Protein AF-A0A3P8UEP3-F1 (afdb_monomer)

Structure (mmCIF, N/CA/C/O backbone):
data_AF-A0A3P8UEP3-F1
#
_entry.id   AF-A0A3P8UEP3-F1
#
loop_
_atom_site.group_PDB
_atom_site.id
_atom_site.type_symbol
_atom_site.label_atom_id
_atom_site.label_alt_id
_atom_site.label_comp_id
_atom_site.label_asym_id
_atom_site.label_entity_id
_atom_site.label_seq_id
_atom_site.pdbx_PDB_ins_code
_atom_site.Cartn_x
_atom_site.Cartn_y
_atom_site.Cartn_z
_atom_site.occupancy
_atom_site.B_iso_or_equiv
_atom_site.auth_seq_id
_atom_site.auth_comp_id
_atom_site.auth_asym_id
_atom_site.auth_atom_id
_atom_site.pdbx_PDB_model_num
ATOM 1 N N . ILE A 1 1 ? 4.142 10.960 4.073 1.00 90.56 1 ILE A N 1
ATOM 2 C CA . ILE A 1 1 ? 3.705 9.698 4.714 1.00 90.56 1 ILE A CA 1
ATOM 3 C C . ILE A 1 1 ? 3.726 9.824 6.234 1.00 90.56 1 ILE A C 1
ATOM 5 O O . ILE A 1 1 ? 2.702 9.532 6.825 1.00 90.56 1 ILE A O 1
ATOM 9 N N . THR A 1 2 ? 4.789 10.397 6.818 1.00 94.31 2 THR A N 1
ATOM 10 C CA . THR A 1 2 ? 4.941 10.755 8.244 1.00 94.31 2 THR A CA 1
ATOM 11 C C . THR A 1 2 ? 3.655 11.212 8.924 1.00 94.31 2 THR A C 1
ATOM 13 O O . THR A 1 2 ? 3.145 10.499 9.771 1.00 94.31 2 THR A O 1
ATOM 16 N N . GLN A 1 3 ? 3.056 12.325 8.483 1.00 96.31 3 GLN A N 1
ATOM 17 C CA . GLN A 1 3 ? 1.831 12.840 9.104 1.00 96.31 3 GLN A CA 1
ATOM 18 C C . GLN A 1 3 ? 0.692 11.807 9.155 1.00 96.31 3 GLN A C 1
ATOM 20 O O . GLN A 1 3 ? 0.006 11.713 10.163 1.00 96.31 3 GLN A O 1
ATOM 25 N N . ALA A 1 4 ? 0.498 11.014 8.095 1.00 97.50 4 ALA A N 1
ATOM 26 C CA . ALA A 1 4 ? -0.570 10.016 8.074 1.00 97.50 4 ALA A CA 1
ATOM 27 C C . ALA A 1 4 ? -0.286 8.843 9.018 1.00 97.50 4 ALA A C 1
ATOM 29 O O . ALA A 1 4 ? -1.217 8.322 9.616 1.00 97.50 4 ALA A O 1
ATOM 30 N N . VAL A 1 5 ? 0.983 8.460 9.184 1.00 98.19 5 VAL A N 1
ATOM 31 C CA . VAL A 1 5 ? 1.384 7.473 10.195 1.00 98.19 5 VAL A CA 1
ATOM 32 C C . VAL A 1 5 ? 1.122 8.012 11.598 1.00 98.19 5 VAL A C 1
ATOM 34 O O . VAL A 1 5 ? 0.473 7.341 12.394 1.00 98.19 5 VAL A O 1
ATOM 37 N N . THR A 1 6 ? 1.547 9.245 11.877 1.00 97.75 6 THR A N 1
ATOM 38 C CA . THR A 1 6 ? 1.339 9.882 13.181 1.00 97.75 6 THR A CA 1
ATOM 39 C C . THR A 1 6 ? -0.147 10.016 13.518 1.00 97.75 6 THR A C 1
ATOM 41 O O . THR A 1 6 ? -0.534 9.740 14.649 1.00 97.75 6 THR A O 1
ATOM 44 N N . GLU A 1 7 ? -0.987 10.410 12.553 1.00 98.00 7 GLU A N 1
ATOM 45 C CA . GLU A 1 7 ? -2.448 10.485 12.716 1.00 98.00 7 GLU A CA 1
ATOM 46 C C . GLU A 1 7 ? -3.055 9.108 13.021 1.00 98.00 7 GLU A C 1
ATOM 48 O O . GLU A 1 7 ? -3.869 8.994 13.933 1.00 98.00 7 GLU A O 1
ATOM 53 N N . LEU A 1 8 ? -2.616 8.059 12.321 1.00 97.44 8 LEU A N 1
ATOM 54 C CA . LEU A 1 8 ? -3.110 6.692 12.498 1.00 97.44 8 LEU A CA 1
ATOM 55 C C . LEU A 1 8 ? -2.703 6.090 13.850 1.00 97.44 8 LEU A C 1
ATOM 57 O O . LEU A 1 8 ? -3.530 5.530 14.565 1.00 97.44 8 LEU A O 1
ATOM 61 N N . ALA A 1 9 ? -1.439 6.262 14.239 1.00 98.00 9 ALA A N 1
ATOM 62 C CA . ALA A 1 9 ? -0.944 5.824 15.540 1.00 98.00 9 ALA A CA 1
ATOM 63 C C . ALA A 1 9 ? -1.586 6.618 16.688 1.00 98.00 9 ALA A C 1
ATOM 65 O O . ALA A 1 9 ? -1.832 6.076 17.764 1.00 98.00 9 ALA A O 1
ATOM 66 N N . LYS A 1 10 ? -1.877 7.907 16.470 1.00 98.12 10 LYS A N 1
ATOM 67 C CA . LYS A 1 10 ? -2.612 8.737 17.428 1.00 98.12 10 LYS A CA 1
ATOM 68 C C . LYS A 1 10 ? -4.049 8.243 17.608 1.00 98.12 10 LYS A C 1
ATOM 70 O O . LYS A 1 10 ? -4.457 8.080 18.750 1.00 98.12 10 LYS A O 1
ATOM 75 N N . GLU A 1 11 ? -4.769 7.966 16.523 1.00 97.94 11 GLU A N 1
ATOM 76 C CA . GLU A 1 11 ? -6.136 7.425 16.570 1.00 97.94 11 GLU A CA 1
ATOM 77 C C . GLU A 1 11 ? -6.203 6.132 17.389 1.00 97.94 11 GLU A C 1
ATOM 79 O O . GLU A 1 11 ? -7.044 6.014 18.278 1.00 97.94 11 GLU A O 1
ATOM 84 N N . TYR A 1 12 ? -5.267 5.206 17.167 1.00 98.19 12 TYR A N 1
ATOM 85 C CA . TYR A 1 12 ? -5.182 3.970 17.947 1.00 98.19 12 TYR A CA 1
ATOM 86 C C . TYR A 1 12 ? -4.961 4.238 19.444 1.00 98.19 12 TYR A C 1
ATOM 88 O O . TYR A 1 12 ? -5.663 3.686 20.286 1.00 98.19 12 TYR A O 1
ATOM 96 N N . ARG A 1 13 ? -4.032 5.138 19.797 1.00 97.94 13 ARG A N 1
ATOM 97 C CA . ARG A 1 13 ? -3.770 5.494 21.204 1.00 97.94 13 ARG A CA 1
ATOM 98 C C . ARG A 1 13 ? -4.953 6.176 21.891 1.00 97.94 13 ARG A C 1
ATOM 100 O O . ARG A 1 13 ? -5.128 5.997 23.090 1.00 97.94 13 ARG A O 1
ATOM 107 N N . GLU A 1 14 ? -5.709 6.997 21.167 1.00 97.62 14 GLU A N 1
ATOM 108 C CA . GLU A 1 14 ? -6.850 7.738 21.719 1.00 97.62 14 GLU A CA 1
ATOM 109 C C . GLU A 1 14 ? -8.096 6.864 21.873 1.00 97.62 14 GLU A C 1
ATOM 111 O O . GLU A 1 14 ? -8.854 7.049 22.824 1.00 97.62 14 GLU A O 1
ATOM 116 N N . THR A 1 15 ? -8.310 5.921 20.954 1.00 96.75 15 THR A N 1
ATOM 117 C CA . THR A 1 15 ? -9.477 5.027 20.975 1.00 96.75 15 THR A CA 1
ATOM 118 C C . THR A 1 15 ? -9.251 3.782 21.826 1.00 96.75 15 THR A C 1
ATOM 120 O O . THR A 1 15 ? -10.190 3.312 22.458 1.00 96.75 15 THR A O 1
ATOM 123 N N . GLY A 1 16 ? -8.021 3.257 21.863 1.00 96.50 16 GLY A N 1
ATOM 124 C CA . GLY A 1 16 ? -7.698 1.976 22.494 1.00 96.50 16 GLY A CA 1
ATOM 125 C C . GLY A 1 16 ? -8.221 0.754 21.730 1.00 96.50 16 GLY A C 1
ATOM 126 O O . GLY A 1 16 ? -8.080 -0.362 22.221 1.00 96.50 16 GLY A O 1
ATOM 127 N N . GLU A 1 17 ? -8.799 0.956 20.545 1.00 96.19 17 GLU A N 1
ATOM 128 C CA . GLU A 1 17 ? -9.426 -0.077 19.719 1.00 96.19 17 GLU A CA 1
ATOM 129 C C . GLU A 1 17 ? -8.632 -0.278 18.419 1.00 96.19 17 GLU A C 1
ATOM 131 O O . GLU A 1 17 ? -8.060 0.687 17.901 1.00 96.19 17 GLU A O 1
ATOM 136 N N . PRO A 1 18 ? -8.594 -1.497 17.846 1.00 98.00 18 PRO A N 1
ATOM 137 C CA . PRO A 1 18 ? -7.957 -1.734 16.555 1.00 98.00 18 PRO A CA 1
ATOM 138 C C . PRO A 1 18 ? -8.499 -0.818 15.451 1.00 98.00 18 PRO A C 1
ATOM 140 O O . PRO A 1 18 ? -9.699 -0.573 15.342 1.00 98.00 18 PRO A O 1
ATOM 143 N N . ILE A 1 19 ? -7.610 -0.353 14.575 1.00 98.06 19 ILE A N 1
ATOM 144 C CA . ILE A 1 19 ? -7.978 0.461 13.416 1.00 98.06 19 ILE A CA 1
ATOM 145 C C . ILE A 1 19 ? -8.756 -0.393 12.408 1.00 98.06 19 ILE A C 1
ATOM 147 O O . ILE A 1 19 ? -8.252 -1.418 11.940 1.00 98.06 19 ILE A O 1
ATOM 151 N N . THR A 1 20 ? -9.943 0.068 12.014 1.00 95.81 20 THR A N 1
ATOM 152 C CA . THR A 1 20 ? -10.829 -0.623 11.065 1.00 95.81 20 THR A CA 1
ATOM 153 C C . THR A 1 20 ? -10.893 0.070 9.698 1.00 95.81 20 THR A C 1
ATOM 155 O O . THR A 1 20 ? -10.337 1.153 9.492 1.00 95.81 20 THR A O 1
ATOM 158 N N . ASP A 1 21 ? -11.603 -0.544 8.744 1.00 94.06 21 ASP A N 1
ATOM 159 C CA . ASP A 1 21 ? -11.835 0.005 7.394 1.00 94.06 21 ASP A CA 1
ATOM 160 C C . ASP A 1 21 ? -12.599 1.343 7.372 1.00 94.06 21 ASP A C 1
ATOM 162 O O . ASP A 1 21 ? -12.585 2.046 6.358 1.00 94.06 21 ASP A O 1
ATOM 166 N N . ASP A 1 22 ? -13.220 1.722 8.489 1.00 90.38 22 ASP A N 1
ATOM 167 C CA . ASP A 1 22 ? -13.967 2.971 8.628 1.00 90.38 22 ASP A CA 1
ATOM 168 C C . ASP A 1 22 ? -13.059 4.167 8.973 1.00 90.38 22 ASP A C 1
ATOM 170 O O . ASP A 1 22 ? -13.477 5.327 8.885 1.00 90.38 22 ASP A O 1
ATOM 174 N N . SER A 1 23 ? -11.789 3.912 9.312 1.00 95.19 23 SER A N 1
ATOM 175 C CA . SER A 1 23 ? -10.824 4.953 9.659 1.00 95.19 23 SER A CA 1
ATOM 176 C C . SER A 1 23 ? -10.453 5.819 8.452 1.00 95.19 23 SER A C 1
ATOM 178 O O . SER A 1 23 ? -9.830 5.391 7.472 1.00 95.19 23 SER A O 1
ATOM 180 N N . THR A 1 24 ? -10.754 7.115 8.555 1.00 94.62 24 THR A N 1
ATOM 181 C CA . THR A 1 24 ? -10.325 8.092 7.545 1.00 94.62 24 THR A CA 1
ATOM 182 C C . THR A 1 24 ? -8.805 8.261 7.510 1.00 94.62 24 THR A C 1
ATOM 184 O O . THR A 1 24 ? -8.254 8.571 6.449 1.00 94.62 24 THR A O 1
ATOM 187 N N . ASN A 1 25 ? -8.108 8.037 8.629 1.00 96.75 25 ASN A N 1
ATOM 188 C CA . ASN A 1 25 ? -6.650 8.113 8.673 1.00 96.75 25 ASN A CA 1
ATOM 189 C C . ASN A 1 25 ? -6.015 6.888 8.016 1.00 96.75 25 ASN A C 1
ATOM 191 O O . ASN A 1 25 ? -5.046 7.061 7.273 1.00 96.75 25 ASN A O 1
ATOM 195 N N . LEU A 1 26 ? -6.604 5.693 8.169 1.00 97.56 26 LEU A N 1
ATOM 196 C CA . LEU A 1 26 ? -6.195 4.512 7.404 1.00 97.56 26 LEU A CA 1
ATOM 197 C C . LEU A 1 26 ? -6.330 4.781 5.904 1.00 97.56 26 LEU A C 1
ATOM 199 O O . LEU A 1 26 ? -5.376 4.592 5.152 1.00 97.56 26 LEU A O 1
ATOM 203 N N . HIS A 1 27 ? -7.474 5.313 5.475 1.00 95.62 27 HIS A N 1
ATOM 204 C CA . HIS A 1 27 ? -7.707 5.667 4.077 1.00 95.62 27 HIS A CA 1
ATOM 205 C C . HIS A 1 27 ? -6.663 6.672 3.547 1.00 95.62 27 HIS A C 1
ATOM 207 O O . HIS A 1 27 ? -6.045 6.440 2.504 1.00 95.62 27 HIS A O 1
ATOM 213 N N . LYS A 1 28 ? -6.382 7.760 4.282 1.00 96.25 28 LYS A N 1
ATOM 214 C CA . LYS A 1 28 ? -5.321 8.725 3.920 1.00 96.25 28 LYS A CA 1
ATOM 215 C C . LYS A 1 28 ? -3.943 8.066 3.839 1.00 96.25 28 LYS A C 1
ATOM 217 O O . LYS A 1 28 ? -3.169 8.382 2.930 1.00 96.25 28 LYS A O 1
ATOM 222 N N . PHE A 1 29 ? -3.614 7.199 4.796 1.00 98.44 29 PHE A N 1
ATOM 223 C CA . PHE A 1 29 ? -2.353 6.466 4.831 1.00 98.44 29 PHE A CA 1
ATOM 224 C C . PHE A 1 29 ? -2.202 5.580 3.591 1.00 98.44 29 PHE A C 1
ATOM 226 O O . PHE A 1 29 ? -1.195 5.695 2.888 1.00 98.44 29 PHE A O 1
ATOM 233 N N . SER A 1 30 ? -3.222 4.780 3.272 1.00 98.31 30 SER A N 1
ATOM 234 C CA . SER A 1 30 ? -3.231 3.863 2.130 1.00 98.31 30 SER A CA 1
ATOM 235 C C . SER A 1 30 ? -2.953 4.577 0.807 1.00 98.31 30 SER A C 1
ATOM 237 O O . SER A 1 30 ? -2.052 4.169 0.074 1.00 98.31 30 SER A O 1
ATOM 239 N N . TYR A 1 31 ? -3.632 5.697 0.531 1.00 97.62 31 TYR A N 1
ATOM 240 C CA . TYR A 1 31 ? -3.379 6.483 -0.686 1.00 97.62 31 TYR A CA 1
ATOM 241 C C . TYR A 1 31 ? -1.991 7.126 -0.708 1.00 97.62 31 TYR A C 1
ATOM 243 O O . TYR A 1 31 ? -1.346 7.157 -1.755 1.00 97.62 31 TYR A O 1
ATOM 251 N N . LYS A 1 32 ? -1.501 7.649 0.424 1.00 98.25 32 LYS A N 1
ATOM 252 C CA . LYS A 1 32 ? -0.157 8.251 0.477 1.00 98.25 32 LYS A CA 1
ATOM 253 C C . LYS A 1 32 ? 0.941 7.208 0.274 1.00 98.25 32 LYS A C 1
ATOM 255 O O . LYS A 1 32 ? 1.949 7.530 -0.351 1.00 98.25 32 LYS A O 1
ATOM 260 N N . LEU A 1 33 ? 0.770 5.996 0.799 1.00 98.69 33 LEU A N 1
ATOM 261 C CA . LEU A 1 33 ? 1.718 4.906 0.588 1.00 98.69 33 LEU A CA 1
ATOM 262 C C . LEU A 1 33 ? 1.671 4.402 -0.858 1.00 98.69 33 LEU A C 1
ATOM 264 O O . LEU A 1 33 ? 2.724 4.269 -1.473 1.00 98.69 33 LEU A O 1
ATOM 268 N N . GLU A 1 34 ? 0.477 4.194 -1.418 1.00 98.75 34 GLU A N 1
ATOM 269 C CA . GLU A 1 34 ? 0.293 3.834 -2.832 1.00 98.75 34 GLU A CA 1
ATOM 270 C C . GLU A 1 34 ? 0.940 4.863 -3.764 1.00 98.75 34 GLU A C 1
ATOM 272 O O . GLU A 1 34 ? 1.717 4.493 -4.642 1.00 98.75 34 GLU A O 1
ATOM 277 N N . TYR A 1 35 ? 0.719 6.157 -3.513 1.00 98.25 35 TYR A N 1
ATOM 278 C CA . TYR A 1 35 ? 1.366 7.229 -4.267 1.00 98.25 35 TYR A CA 1
ATOM 279 C C . TYR A 1 35 ? 2.895 7.118 -4.227 1.00 98.25 35 TYR A C 1
ATOM 281 O O . TYR A 1 35 ? 3.544 7.230 -5.262 1.00 98.25 35 TYR A O 1
ATOM 289 N N . LEU A 1 36 ? 3.487 6.870 -3.053 1.00 98.12 36 LEU A N 1
ATOM 290 C CA . LEU A 1 36 ? 4.938 6.691 -2.937 1.00 98.12 36 LEU A CA 1
ATOM 291 C C . LEU A 1 36 ? 5.429 5.446 -3.685 1.00 98.12 36 LEU A C 1
ATOM 293 O O . LEU A 1 36 ? 6.454 5.520 -4.354 1.00 98.12 36 LEU A O 1
ATOM 297 N N . LEU A 1 37 ? 4.690 4.335 -3.602 1.00 98.69 37 LEU A N 1
ATOM 298 C CA . LEU A 1 37 ? 4.967 3.076 -4.308 1.00 98.69 37 LEU A CA 1
ATOM 299 C C . LEU A 1 37 ? 4.874 3.195 -5.833 1.00 98.69 37 LEU A C 1
ATOM 301 O O . LEU A 1 37 ? 5.510 2.423 -6.547 1.00 98.69 37 LEU A O 1
ATOM 305 N N . GLN A 1 38 ? 4.125 4.169 -6.339 1.00 98.62 38 GLN A N 1
ATOM 306 C CA . GLN A 1 38 ? 4.012 4.453 -7.771 1.00 98.62 38 GLN A CA 1
ATOM 307 C C . GLN A 1 38 ? 4.923 5.601 -8.225 1.00 98.62 38 GLN A C 1
ATOM 309 O O . GLN A 1 38 ? 5.203 5.739 -9.418 1.00 98.62 38 GLN A O 1
ATOM 314 N N . PHE A 1 39 ? 5.414 6.425 -7.297 1.00 98.31 39 PHE A N 1
ATOM 315 C CA . PHE A 1 39 ? 6.224 7.590 -7.621 1.00 98.31 39 PHE A CA 1
ATOM 316 C C . PHE A 1 39 ? 7.556 7.185 -8.262 1.00 98.31 39 PHE A C 1
ATOM 318 O O . PHE A 1 39 ? 8.398 6.519 -7.655 1.00 98.31 39 PHE A O 1
ATOM 325 N N . ASP A 1 40 ? 7.754 7.651 -9.497 1.00 98.38 40 ASP A N 1
ATOM 326 C CA . ASP A 1 40 ? 8.937 7.362 -10.313 1.00 98.38 40 ASP A CA 1
ATOM 327 C C . ASP A 1 40 ? 9.153 5.851 -10.549 1.00 98.38 40 ASP A C 1
ATOM 329 O O . ASP A 1 40 ? 10.278 5.399 -10.775 1.00 98.38 40 ASP A O 1
ATOM 333 N N . GLN A 1 41 ? 8.077 5.059 -10.488 1.00 98.62 41 GLN A N 1
ATOM 334 C CA . GLN A 1 41 ? 8.091 3.648 -10.859 1.00 98.62 41 GLN A CA 1
ATOM 335 C C . GLN A 1 41 ? 8.232 3.508 -12.381 1.00 98.62 41 GLN A C 1
ATOM 337 O O . GLN A 1 41 ? 7.626 4.247 -13.158 1.00 98.62 41 GLN A O 1
ATOM 342 N N . LYS A 1 42 ? 9.044 2.547 -12.817 1.00 98.50 42 LYS A N 1
ATOM 343 C CA . LYS A 1 42 ? 9.217 2.207 -14.231 1.00 98.50 42 LYS A CA 1
ATOM 344 C C . LYS A 1 42 ? 7.981 1.477 -14.742 1.00 98.50 42 LYS A C 1
ATOM 346 O O . LYS A 1 42 ? 7.550 0.500 -14.133 1.00 98.50 42 LYS A O 1
ATOM 351 N N . GLU A 1 43 ? 7.469 1.888 -15.897 1.00 97.56 43 GLU A N 1
ATOM 352 C CA . GLU A 1 43 ? 6.384 1.165 -16.558 1.00 97.56 43 GLU A CA 1
ATOM 353 C C . GLU A 1 43 ? 6.842 -0.241 -16.961 1.00 97.56 43 GLU A C 1
ATOM 355 O O . GLU A 1 43 ? 7.887 -0.429 -17.591 1.00 97.56 43 GLU A O 1
ATOM 360 N N . LYS A 1 44 ? 6.063 -1.249 -16.565 1.00 97.94 44 LYS A N 1
ATOM 361 C CA . LYS A 1 44 ? 6.325 -2.658 -16.861 1.00 97.94 44 LYS A CA 1
ATOM 362 C C . LYS A 1 44 ? 5.023 -3.366 -17.207 1.00 97.94 44 LYS A C 1
ATOM 364 O O . LYS A 1 44 ? 3.962 -3.067 -16.659 1.00 97.94 44 LYS A O 1
ATOM 369 N N . SER A 1 45 ? 5.122 -4.362 -18.074 1.00 96.62 45 SER A N 1
ATOM 370 C CA . SER A 1 45 ? 4.015 -5.238 -18.441 1.00 96.62 45 SER A CA 1
ATOM 371 C C . SER A 1 45 ? 4.493 -6.681 -18.592 1.00 96.62 45 SER A C 1
ATOM 373 O O . SER A 1 45 ? 5.688 -6.963 -18.707 1.00 96.62 45 SER A O 1
ATOM 375 N N . THR A 1 46 ? 3.563 -7.629 -18.516 1.00 93.12 46 THR A N 1
ATOM 376 C CA . THR A 1 46 ? 3.815 -9.017 -18.924 1.00 93.12 46 THR A CA 1
ATOM 377 C C . THR A 1 46 ? 3.892 -9.113 -20.450 1.00 93.12 46 THR A C 1
ATOM 379 O O . THR A 1 46 ? 3.484 -8.196 -21.159 1.00 93.12 46 THR A O 1
ATOM 382 N N . PHE A 1 47 ? 4.358 -10.251 -20.977 1.00 90.88 47 PHE A N 1
ATOM 383 C CA . PHE A 1 47 ? 4.366 -10.504 -22.425 1.00 90.88 47 PHE A CA 1
ATOM 384 C C . PHE A 1 47 ? 2.968 -10.380 -23.065 1.00 90.88 47 PHE A C 1
ATOM 386 O O . PHE A 1 47 ? 2.846 -9.944 -24.202 1.00 90.88 47 PHE A O 1
ATOM 393 N N . LEU A 1 48 ? 1.909 -10.695 -22.308 1.00 92.56 48 LEU A N 1
ATOM 394 C CA . LEU A 1 48 ? 0.512 -10.551 -22.736 1.00 92.56 48 LEU A CA 1
ATOM 395 C C . LEU A 1 48 ? -0.051 -9.130 -22.525 1.00 92.56 48 LEU A C 1
ATOM 397 O O . LEU A 1 48 ? -1.255 -8.922 -22.630 1.00 92.56 48 LEU A O 1
ATOM 401 N N . GLY A 1 49 ? 0.794 -8.152 -22.188 1.00 92.12 49 GLY A N 1
ATOM 402 C CA . GLY A 1 49 ? 0.408 -6.745 -22.058 1.00 92.12 49 GLY A CA 1
ATOM 403 C C . GLY A 1 49 ? -0.266 -6.372 -20.736 1.00 92.12 49 GLY A C 1
ATOM 404 O O . GLY A 1 49 ? -0.686 -5.230 -20.570 1.00 92.12 49 GLY A O 1
ATOM 405 N N . THR A 1 50 ? -0.357 -7.281 -19.761 1.00 93.19 50 THR A N 1
ATOM 406 C CA . THR A 1 50 ? -0.921 -6.945 -18.446 1.00 93.19 50 THR A CA 1
ATOM 407 C C . THR A 1 50 ? 0.015 -5.990 -17.715 1.00 93.19 50 THR A C 1
ATOM 409 O O . THR A 1 50 ? 1.178 -6.332 -17.484 1.00 93.19 50 THR A O 1
ATOM 412 N N . LYS A 1 51 ? -0.487 -4.808 -17.338 1.00 95.94 51 LYS A N 1
ATOM 413 C CA . LYS A 1 51 ? 0.276 -3.819 -16.569 1.00 95.94 51 LYS A CA 1
ATOM 414 C C . LYS A 1 51 ? 0.711 -4.413 -15.227 1.00 95.94 51 LYS A C 1
ATOM 416 O O . LYS A 1 51 ? -0.104 -4.979 -14.496 1.00 95.94 51 LYS A O 1
ATOM 421 N N . LYS A 1 52 ? 1.995 -4.256 -14.922 1.00 98.31 52 LYS A N 1
ATOM 422 C CA . LYS A 1 52 ? 2.569 -4.549 -13.613 1.00 98.31 52 LYS A CA 1
ATOM 423 C C . LYS A 1 52 ? 2.601 -3.293 -12.748 1.00 98.31 52 LYS A C 1
ATOM 425 O O . LYS A 1 52 ? 2.632 -2.182 -13.273 1.00 98.31 52 LYS A O 1
ATOM 430 N N . ASP A 1 53 ? 2.598 -3.486 -11.439 1.00 98.56 53 ASP A N 1
ATOM 431 C CA . ASP A 1 53 ? 2.575 -2.410 -10.443 1.00 98.56 53 ASP A CA 1
ATOM 432 C C . ASP A 1 53 ? 3.385 -2.823 -9.198 1.00 98.56 53 ASP A C 1
ATOM 434 O O . ASP A 1 53 ? 4.080 -3.842 -9.205 1.00 98.56 53 ASP A O 1
ATOM 438 N N . TYR A 1 54 ? 3.308 -2.063 -8.106 1.00 98.56 54 TYR A N 1
ATOM 439 C CA . TYR A 1 54 ? 4.120 -2.286 -6.903 1.00 98.56 54 TYR A CA 1
ATOM 440 C C . TYR A 1 54 ? 3.914 -3.660 -6.235 1.00 98.56 54 TYR A C 1
ATOM 442 O O . TYR A 1 54 ? 4.781 -4.120 -5.494 1.00 98.56 54 TYR A O 1
ATOM 450 N N . TRP A 1 55 ? 2.815 -4.364 -6.520 1.00 98.12 55 TRP A N 1
ATOM 451 C CA . TRP A 1 55 ? 2.648 -5.771 -6.139 1.00 98.12 55 TRP A CA 1
ATOM 452 C C . TRP A 1 55 ? 3.701 -6.688 -6.762 1.00 98.12 55 TRP A C 1
ATOM 454 O O . TRP A 1 55 ? 4.228 -7.584 -6.098 1.00 98.12 55 TRP A O 1
ATOM 464 N N . ASP A 1 56 ? 4.001 -6.484 -8.042 1.00 98.06 56 ASP A N 1
ATOM 465 C CA . ASP A 1 56 ? 5.009 -7.264 -8.748 1.00 98.06 56 ASP A CA 1
ATOM 466 C C . ASP A 1 56 ? 6.407 -6.938 -8.205 1.00 98.06 56 ASP A C 1
ATOM 468 O O . ASP A 1 56 ? 7.209 -7.851 -8.037 1.00 98.06 56 ASP A O 1
ATOM 472 N N . TYR A 1 57 ? 6.670 -5.679 -7.830 1.00 97.94 57 TYR A N 1
ATOM 473 C CA . TYR A 1 57 ? 7.888 -5.297 -7.105 1.00 97.94 57 TYR A CA 1
ATOM 474 C C . TYR A 1 57 ? 8.034 -6.073 -5.789 1.00 97.94 57 TYR A C 1
ATOM 476 O O . TYR A 1 57 ? 9.073 -6.697 -5.561 1.00 97.94 57 TYR A O 1
ATOM 484 N N . PHE A 1 58 ? 6.995 -6.092 -4.946 1.00 97.19 58 PHE A N 1
ATOM 485 C CA . PHE A 1 58 ? 7.012 -6.876 -3.707 1.00 97.19 58 PHE A CA 1
ATOM 486 C C . PHE A 1 58 ? 7.205 -8.369 -3.986 1.00 97.19 58 PHE A C 1
ATOM 488 O O . PHE A 1 58 ? 8.026 -9.020 -3.343 1.00 97.19 58 PHE A O 1
ATOM 495 N N . SER A 1 59 ? 6.499 -8.911 -4.979 1.00 94.94 59 SER A N 1
ATOM 496 C CA . SER A 1 59 ? 6.618 -10.319 -5.366 1.00 94.94 59 SER A CA 1
ATOM 497 C C . SER A 1 59 ? 8.037 -10.681 -5.814 1.00 94.94 59 SER A C 1
ATOM 499 O O . SER A 1 59 ? 8.568 -11.695 -5.362 1.00 94.94 59 SER A O 1
ATOM 501 N N . ASP A 1 60 ? 8.664 -9.860 -6.660 1.00 94.19 60 ASP A N 1
ATOM 502 C CA . ASP A 1 60 ? 10.026 -10.071 -7.170 1.00 94.19 60 ASP A CA 1
ATOM 503 C C . ASP A 1 60 ? 11.072 -9.971 -6.051 1.00 94.19 60 ASP A C 1
ATOM 505 O O . ASP A 1 60 ? 12.001 -10.781 -5.978 1.00 94.19 60 ASP A O 1
ATOM 509 N N . C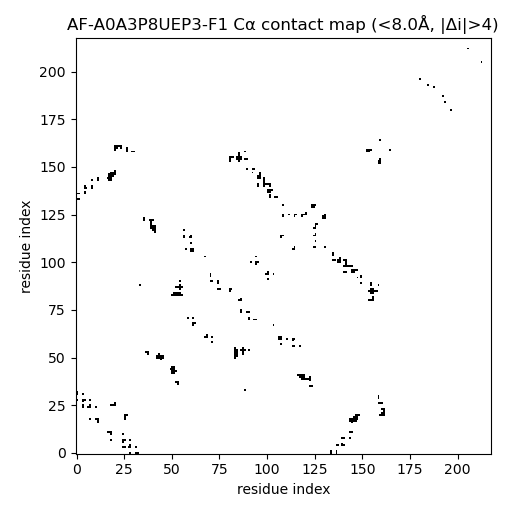YS A 1 61 ? 10.906 -8.993 -5.161 1.00 92.56 61 CYS A N 1
ATOM 510 C CA . CYS A 1 61 ? 11.753 -8.789 -3.992 1.00 92.56 61 CYS A CA 1
ATOM 511 C C . CYS A 1 61 ? 11.721 -9.995 -3.034 1.00 92.56 61 CYS A C 1
ATOM 513 O O . CYS A 1 61 ? 12.773 -10.495 -2.623 1.00 92.56 61 CYS A O 1
ATOM 515 N N . LEU A 1 62 ? 10.520 -10.462 -2.677 1.00 90.81 62 LEU A N 1
ATOM 516 C CA . LEU A 1 62 ? 10.310 -11.425 -1.590 1.00 90.81 62 LEU A CA 1
ATOM 517 C C . LEU A 1 62 ? 10.441 -12.886 -2.047 1.00 90.81 62 LEU A C 1
ATOM 519 O O . LEU A 1 62 ? 10.656 -13.778 -1.221 1.00 90.81 62 LEU A O 1
ATOM 523 N N . ALA A 1 63 ? 10.387 -13.151 -3.359 1.00 81.62 63 ALA A N 1
ATOM 524 C CA . ALA A 1 63 ? 10.398 -14.500 -3.934 1.00 81.62 63 ALA A CA 1
ATOM 525 C C . ALA A 1 63 ? 11.549 -15.398 -3.444 1.00 81.62 63 ALA A C 1
ATOM 527 O O . ALA A 1 63 ? 11.393 -16.617 -3.382 1.00 81.62 63 ALA A O 1
ATOM 528 N N . LYS A 1 64 ? 12.705 -14.820 -3.097 1.00 74.62 64 LYS A N 1
ATOM 529 C CA . LYS A 1 64 ? 13.906 -15.569 -2.681 1.00 74.62 64 LYS A CA 1
ATOM 530 C C . LYS A 1 64 ? 14.099 -15.649 -1.163 1.00 74.62 64 LYS A C 1
ATOM 532 O O . LYS A 1 64 ? 15.040 -16.297 -0.711 1.00 74.62 64 LYS A O 1
ATOM 537 N N . ILE A 1 65 ? 13.223 -15.026 -0.374 1.00 77.06 65 ILE A N 1
ATOM 538 C CA . ILE A 1 65 ? 13.370 -14.932 1.081 1.00 77.06 65 ILE A CA 1
ATOM 539 C C . ILE A 1 65 ? 12.571 -16.055 1.756 1.00 77.06 65 ILE A C 1
ATOM 541 O O . ILE A 1 65 ? 11.337 -16.088 1.730 1.00 77.06 65 ILE A O 1
ATOM 545 N N . LYS A 1 66 ? 13.268 -17.015 2.376 1.00 70.94 66 LYS A N 1
ATOM 546 C CA . LYS A 1 66 ? 12.617 -18.081 3.157 1.00 70.94 66 LYS A CA 1
ATOM 547 C C . LYS A 1 66 ? 11.884 -17.461 4.355 1.00 70.94 66 LYS A C 1
ATOM 549 O O . LYS A 1 66 ? 12.473 -16.688 5.095 1.00 70.94 66 LYS A O 1
ATOM 554 N N . GLY A 1 67 ? 10.608 -17.803 4.542 1.00 68.12 67 GLY A N 1
ATOM 555 C CA . GLY A 1 67 ? 9.801 -17.349 5.686 1.00 68.12 67 GLY A CA 1
ATOM 556 C C . GLY A 1 67 ? 9.136 -15.969 5.551 1.00 68.12 67 GLY A C 1
ATOM 557 O O . GLY A 1 67 ? 8.226 -15.682 6.316 1.00 68.12 67 GLY A O 1
ATOM 558 N N . ALA A 1 68 ? 9.490 -15.145 4.556 1.00 69.06 68 ALA A N 1
ATOM 559 C CA . ALA A 1 68 ? 8.879 -13.819 4.344 1.00 69.06 68 ALA A CA 1
ATOM 560 C C . ALA A 1 68 ? 7.723 -13.816 3.318 1.00 69.06 68 ALA A C 1
ATOM 562 O O . ALA A 1 68 ? 7.278 -12.770 2.857 1.00 69.06 68 ALA A O 1
ATOM 563 N N . ASN A 1 69 ? 7.241 -15.001 2.928 1.00 82.88 69 ASN A N 1
ATOM 564 C CA . ASN A 1 69 ? 6.349 -15.178 1.779 1.00 82.88 69 ASN A CA 1
ATOM 565 C C . ASN A 1 69 ? 4.871 -15.393 2.137 1.00 82.88 69 ASN A C 1
ATOM 567 O O . ASN A 1 69 ? 4.062 -15.605 1.234 1.00 82.88 69 ASN A O 1
ATOM 571 N N . ASP A 1 70 ? 4.487 -15.348 3.413 1.00 91.12 70 ASP A N 1
ATOM 572 C CA . ASP A 1 70 ? 3.110 -15.673 3.813 1.00 91.12 70 ASP A CA 1
ATOM 573 C C . ASP A 1 70 ? 2.097 -14.663 3.270 1.00 91.12 70 ASP A C 1
ATOM 575 O O . ASP A 1 70 ? 1.095 -15.070 2.687 1.00 91.12 70 ASP A O 1
ATOM 579 N N . GLY A 1 71 ? 2.415 -13.365 3.303 1.00 93.19 71 GLY A N 1
ATOM 580 C CA . GLY A 1 71 ? 1.578 -12.346 2.662 1.00 93.19 71 GLY A CA 1
ATOM 581 C C . GLY A 1 71 ? 1.499 -12.510 1.143 1.00 93.19 71 GLY A C 1
ATOM 582 O O . GLY A 1 71 ? 0.438 -12.322 0.550 1.00 93.19 71 GLY A O 1
ATOM 583 N N . VAL A 1 72 ? 2.593 -12.936 0.499 1.00 94.50 72 VAL A N 1
ATOM 584 C CA . VAL A 1 72 ? 2.609 -13.186 -0.951 1.00 94.50 72 VAL A CA 1
ATOM 585 C C . VAL A 1 72 ? 1.708 -14.373 -1.298 1.00 94.50 72 VAL A C 1
ATOM 587 O O . VAL A 1 72 ? 0.938 -14.310 -2.257 1.00 94.50 72 VAL A O 1
ATOM 590 N N . ARG A 1 73 ? 1.783 -15.459 -0.520 1.00 93.44 73 ARG A N 1
ATOM 591 C CA . ARG A 1 73 ? 0.922 -16.641 -0.678 1.00 93.44 73 ARG A CA 1
ATOM 592 C C . ARG A 1 73 ? -0.540 -16.303 -0.421 1.00 93.44 73 ARG A C 1
ATOM 594 O O . ARG A 1 73 ? -1.388 -16.721 -1.202 1.00 93.44 73 ARG A O 1
ATOM 601 N N . PHE A 1 74 ? -0.811 -15.530 0.628 1.00 94.44 74 PHE A N 1
ATOM 602 C CA . PHE A 1 74 ? -2.149 -15.071 0.976 1.00 94.44 74 PHE A CA 1
ATOM 603 C C . PHE A 1 74 ? -2.779 -14.274 -0.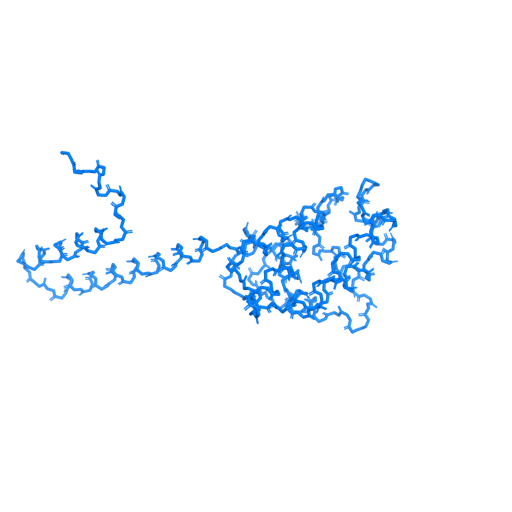168 1.00 94.44 74 PHE A C 1
ATOM 605 O O . PHE A 1 74 ? -3.849 -14.627 -0.640 1.00 94.44 74 PHE A O 1
ATOM 612 N N . VAL A 1 75 ? -2.098 -13.258 -0.701 1.00 95.75 75 VAL A N 1
ATOM 613 C CA . VAL A 1 75 ? -2.659 -12.458 -1.803 1.00 95.75 75 VAL A CA 1
ATOM 614 C C . VAL A 1 75 ? -2.857 -13.295 -3.069 1.00 95.75 75 VAL A C 1
ATOM 616 O O . VAL A 1 75 ? -3.858 -13.134 -3.761 1.00 95.75 75 VAL A O 1
ATOM 619 N N . LYS A 1 76 ? -1.946 -14.233 -3.364 1.00 94.06 76 LYS A N 1
ATOM 620 C CA . LYS A 1 76 ? -2.092 -15.153 -4.506 1.00 94.06 76 LYS A CA 1
ATOM 621 C C . LYS A 1 76 ? -3.275 -16.117 -4.371 1.00 94.06 76 LYS A C 1
ATOM 623 O O . LYS A 1 76 ? -3.724 -16.616 -5.398 1.00 94.06 76 LYS A O 1
ATOM 628 N N . SER A 1 77 ? -3.768 -16.386 -3.160 1.00 94.94 77 SER A N 1
ATOM 629 C CA . SER A 1 77 ? -4.940 -17.245 -2.948 1.00 94.94 77 SER A CA 1
ATOM 630 C C . SER A 1 77 ? -6.278 -16.504 -3.083 1.00 94.94 77 SER A C 1
ATOM 632 O O . SER A 1 77 ? -7.322 -17.152 -3.152 1.00 94.94 77 SER A O 1
ATOM 634 N N . ILE A 1 78 ? -6.270 -15.167 -3.168 1.00 94.69 78 ILE A N 1
ATOM 635 C CA . ILE A 1 78 ? -7.470 -14.356 -3.414 1.00 94.69 78 ILE A CA 1
ATOM 636 C C . ILE A 1 78 ? -7.732 -14.303 -4.922 1.00 94.69 78 ILE A C 1
ATOM 638 O O . ILE A 1 78 ? -7.174 -13.480 -5.650 1.00 94.69 78 ILE A O 1
ATOM 642 N N . THR A 1 79 ? -8.583 -15.205 -5.402 1.00 93.25 79 THR A N 1
ATOM 643 C CA . THR A 1 79 ? -8.923 -15.353 -6.827 1.00 93.25 79 THR A CA 1
ATOM 644 C C . THR A 1 79 ? -9.736 -14.191 -7.397 1.00 93.25 79 THR A C 1
ATOM 646 O O . THR A 1 79 ? -9.790 -14.009 -8.611 1.00 93.25 79 THR A O 1
ATOM 649 N N . GLU A 1 80 ? -10.370 -13.403 -6.533 1.00 93.75 80 GLU A N 1
ATOM 650 C CA . GLU A 1 80 ? -11.212 -12.264 -6.889 1.00 93.75 80 GLU A CA 1
ATOM 651 C C . GLU A 1 80 ? -10.393 -11.061 -7.387 1.00 93.75 80 GLU A C 1
ATOM 653 O O . GLU A 1 80 ? -10.925 -10.253 -8.144 1.00 93.75 80 GLU A O 1
ATOM 658 N N . LEU A 1 81 ? -9.108 -10.965 -7.011 1.00 95.56 81 LEU A N 1
ATOM 659 C CA . LEU A 1 81 ? -8.210 -9.869 -7.394 1.00 95.56 81 LEU A CA 1
ATOM 660 C C . LEU A 1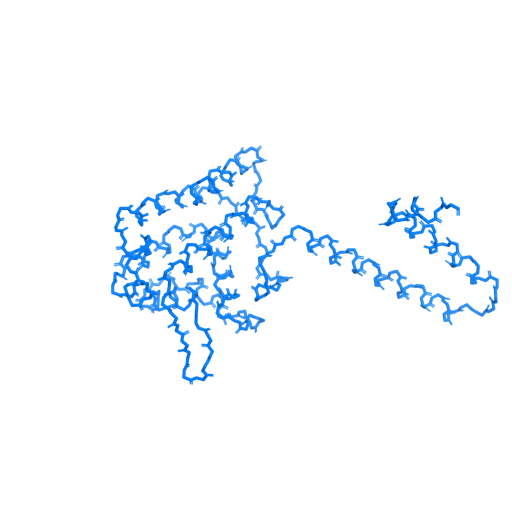 81 ? -7.574 -10.122 -8.761 1.00 95.56 81 LEU A C 1
ATOM 662 O O . LEU A 1 81 ? -6.726 -11.008 -8.938 1.00 95.56 81 LEU A O 1
ATOM 666 N N . LYS A 1 82 ? -7.945 -9.297 -9.733 1.00 95.19 82 LYS A N 1
ATOM 667 C CA . LYS A 1 82 ? -7.574 -9.460 -11.142 1.00 95.19 82 LYS A CA 1
ATOM 668 C C . LYS A 1 82 ? -6.362 -8.623 -11.520 1.00 95.19 82 LYS A C 1
ATOM 670 O O . LYS A 1 82 ? -5.587 -9.040 -12.382 1.00 95.19 82 LYS A O 1
ATOM 675 N N . THR A 1 83 ? -6.168 -7.470 -10.886 1.00 97.06 83 THR A N 1
ATOM 676 C CA . THR A 1 83 ? -5.112 -6.519 -11.252 1.00 97.06 83 THR A CA 1
ATOM 677 C C . THR A 1 83 ? -3.905 -6.605 -10.320 1.00 97.06 83 THR A C 1
ATOM 679 O O . THR A 1 83 ? -4.006 -7.021 -9.165 1.00 97.06 83 THR A O 1
ATOM 682 N N . SER A 1 84 ? -2.735 -6.194 -10.821 1.00 98.19 84 SER A N 1
ATOM 683 C CA . SER A 1 84 ? -1.546 -6.029 -9.977 1.00 98.19 84 SER A CA 1
ATOM 684 C C . SER A 1 84 ? -1.786 -4.991 -8.872 1.00 98.19 84 SER A C 1
ATOM 686 O O . SER A 1 84 ? -1.459 -5.229 -7.712 1.00 98.19 84 SER A O 1
ATOM 688 N N . LEU A 1 85 ? -2.467 -3.891 -9.205 1.00 98.44 85 LEU A N 1
ATOM 689 C CA . LEU A 1 85 ? -2.823 -2.838 -8.258 1.00 98.44 85 LEU A CA 1
ATOM 690 C C . LEU A 1 85 ? -3.675 -3.370 -7.093 1.00 98.44 85 LEU A C 1
ATOM 692 O O . LEU A 1 85 ? -3.304 -3.199 -5.935 1.00 98.44 85 LEU A O 1
ATOM 696 N N . GLY A 1 86 ? -4.767 -4.084 -7.381 1.00 98.19 86 GLY A N 1
ATOM 697 C CA . GLY A 1 86 ? -5.637 -4.666 -6.353 1.00 98.19 86 GLY A CA 1
ATOM 698 C C . GLY A 1 86 ? -4.915 -5.675 -5.458 1.00 98.19 86 GLY A C 1
ATOM 699 O O . GLY A 1 86 ? -5.082 -5.657 -4.237 1.00 98.19 86 GLY A O 1
ATOM 700 N N . LYS A 1 87 ? -4.025 -6.495 -6.034 1.00 98.12 87 LYS A N 1
ATOM 701 C CA . LYS A 1 87 ? -3.138 -7.390 -5.267 1.00 98.12 87 LYS A CA 1
ATOM 702 C C . LYS A 1 87 ? -2.186 -6.617 -4.359 1.00 98.12 87 LYS A C 1
ATOM 704 O O . LYS A 1 87 ? -1.977 -7.009 -3.214 1.00 98.12 87 LYS A O 1
ATOM 709 N N . GLY A 1 88 ? -1.659 -5.493 -4.830 1.00 98.44 88 GLY A N 1
ATOM 710 C CA . GLY A 1 88 ? -0.792 -4.615 -4.049 1.00 98.44 88 GLY A CA 1
ATOM 711 C C . GLY A 1 88 ? -1.518 -4.027 -2.845 1.00 98.44 88 GLY A C 1
ATOM 712 O O . GLY A 1 88 ? -1.008 -4.083 -1.725 1.00 98.44 88 GLY A O 1
ATOM 713 N N . ARG A 1 89 ? -2.746 -3.550 -3.050 1.00 98.62 89 ARG A N 1
ATOM 714 C CA . ARG A 1 89 ? -3.609 -3.047 -1.974 1.00 98.62 89 ARG A CA 1
ATOM 715 C C . ARG A 1 89 ? -3.904 -4.126 -0.939 1.00 98.62 89 ARG A C 1
ATOM 717 O O . ARG A 1 89 ? -3.759 -3.882 0.258 1.00 98.62 89 ARG A O 1
ATOM 724 N N . ALA A 1 90 ? -4.247 -5.336 -1.382 1.00 98.06 90 ALA A N 1
ATOM 725 C CA . ALA A 1 90 ? -4.460 -6.476 -0.492 1.00 98.06 90 ALA A CA 1
ATOM 726 C C . ALA A 1 90 ? -3.199 -6.832 0.309 1.00 98.06 90 ALA A C 1
ATOM 728 O O . ALA A 1 90 ? -3.286 -7.111 1.504 1.00 98.06 90 ALA A O 1
ATOM 729 N N . PHE A 1 91 ? -2.022 -6.765 -0.318 1.00 97.81 91 PHE A N 1
ATOM 730 C CA . PHE A 1 91 ? -0.748 -7.042 0.340 1.00 97.81 91 PHE A CA 1
ATOM 731 C C . PHE A 1 91 ? -0.409 -6.021 1.432 1.00 97.81 91 PHE A C 1
ATOM 733 O O . PHE A 1 91 ? 0.031 -6.403 2.517 1.00 97.81 91 PHE A O 1
ATOM 740 N N . ILE A 1 92 ? -0.663 -4.732 1.182 1.00 98.25 92 ILE A N 1
ATOM 741 C CA . ILE A 1 92 ? -0.490 -3.668 2.182 1.00 98.25 92 ILE A CA 1
ATOM 742 C C . ILE A 1 92 ? -1.418 -3.915 3.374 1.00 98.25 92 ILE A C 1
ATOM 744 O O . ILE A 1 92 ? -0.959 -3.909 4.512 1.00 98.25 92 ILE A O 1
ATOM 748 N N . ARG A 1 93 ? -2.703 -4.198 3.121 1.00 97.94 93 ARG A N 1
ATOM 749 C CA . ARG A 1 93 ? -3.692 -4.492 4.175 1.00 97.94 93 ARG A CA 1
ATOM 750 C C . ARG A 1 93 ? -3.283 -5.697 5.013 1.00 97.94 93 ARG A C 1
ATOM 752 O O . ARG A 1 93 ? -3.266 -5.609 6.234 1.00 97.94 93 ARG A O 1
ATOM 759 N N . TYR A 1 94 ? -2.883 -6.788 4.359 1.00 97.31 94 TYR A N 1
ATOM 760 C CA . TYR A 1 94 ? -2.353 -7.969 5.039 1.00 97.31 94 TYR A CA 1
ATOM 761 C C . TYR A 1 94 ? -1.163 -7.610 5.935 1.00 97.31 94 TYR A C 1
ATOM 763 O O . TYR A 1 94 ? -1.110 -8.019 7.092 1.00 97.31 94 TYR A O 1
ATOM 771 N N . SER A 1 95 ? -0.219 -6.828 5.409 1.00 97.25 95 SER A N 1
ATOM 772 C CA . SER A 1 95 ? 0.997 -6.444 6.129 1.00 97.25 95 SER A CA 1
ATOM 773 C C . SER A 1 95 ? 0.714 -5.565 7.348 1.00 97.25 95 SER A C 1
ATOM 775 O O . SER A 1 95 ? 1.432 -5.684 8.336 1.00 97.25 95 SER A O 1
ATOM 777 N N . LEU A 1 96 ? -0.325 -4.723 7.300 1.00 98.12 96 LEU A N 1
ATOM 778 C CA . LEU A 1 96 ? -0.788 -3.931 8.445 1.00 98.12 96 LEU A CA 1
ATOM 779 C C . LEU A 1 96 ? -1.387 -4.821 9.540 1.00 98.12 96 LEU A C 1
ATOM 781 O O . LEU A 1 96 ? -0.931 -4.757 10.675 1.00 98.12 96 LEU A O 1
ATOM 785 N N . VAL A 1 97 ? -2.323 -5.715 9.191 1.00 97.69 97 VAL A N 1
ATOM 786 C CA . VAL A 1 97 ? -2.944 -6.670 10.142 1.00 97.69 97 VAL A CA 1
ATOM 787 C C . VAL A 1 97 ? -1.901 -7.510 10.872 1.00 97.69 97 VAL A C 1
ATOM 789 O O . VAL A 1 97 ? -2.042 -7.797 12.054 1.00 97.69 97 VAL A O 1
ATOM 792 N N . HIS A 1 98 ? -0.831 -7.889 10.174 1.00 96.62 98 HIS A N 1
ATOM 793 C CA . HIS A 1 98 ? 0.225 -8.725 10.738 1.00 96.62 98 HIS A CA 1
ATOM 794 C C . HIS A 1 98 ? 1.400 -7.923 11.316 1.00 96.62 98 HIS A C 1
ATOM 796 O O . HIS A 1 98 ? 2.390 -8.544 11.702 1.00 96.62 98 HIS A O 1
ATOM 802 N N . GLN A 1 99 ? 1.319 -6.585 11.347 1.00 97.31 99 GLN A N 1
ATOM 803 C CA . GLN A 1 99 ? 2.356 -5.686 11.876 1.00 97.31 99 GLN A CA 1
ATOM 804 C C . GLN A 1 99 ? 3.740 -5.922 11.245 1.00 97.31 99 GLN A C 1
ATOM 806 O O . GLN A 1 99 ? 4.759 -5.976 11.925 1.00 97.31 99 GLN A O 1
ATOM 811 N N . ARG A 1 100 ? 3.779 -6.122 9.918 1.00 95.94 100 ARG A N 1
ATOM 812 C CA . ARG A 1 100 ? 5.020 -6.408 9.165 1.00 95.94 100 ARG A CA 1
ATOM 813 C C . ARG A 1 100 ? 5.282 -5.457 8.011 1.00 95.94 100 ARG A C 1
ATOM 815 O O . ARG A 1 100 ? 6.151 -5.736 7.186 1.00 95.94 100 ARG A O 1
ATOM 822 N N . LEU A 1 101 ? 4.512 -4.379 7.876 1.00 97.44 101 LEU A N 1
ATOM 823 C CA . LEU A 1 101 ? 4.639 -3.488 6.722 1.00 97.44 101 LEU A CA 1
ATOM 824 C C . LEU A 1 101 ? 6.028 -2.837 6.653 1.00 97.44 101 LEU A C 1
ATOM 826 O O . LEU A 1 101 ? 6.626 -2.813 5.576 1.00 97.44 101 LEU A O 1
ATOM 830 N N . ALA A 1 102 ? 6.547 -2.363 7.790 1.00 97.62 102 ALA A N 1
ATOM 831 C CA . ALA A 1 102 ? 7.879 -1.773 7.878 1.00 97.62 102 ALA A CA 1
ATOM 832 C C . ALA A 1 102 ? 8.964 -2.793 7.501 1.00 97.62 102 ALA A C 1
ATOM 834 O O . ALA A 1 102 ? 9.726 -2.556 6.566 1.00 97.62 102 ALA A O 1
ATOM 835 N N . ASP A 1 103 ? 8.962 -3.965 8.139 1.00 95.44 103 ASP A N 1
ATOM 836 C CA . ASP A 1 103 ? 9.932 -5.037 7.889 1.00 95.44 103 ASP A CA 1
ATOM 837 C C . ASP A 1 103 ? 9.896 -5.538 6.442 1.00 95.44 103 ASP A C 1
ATOM 839 O O . ASP A 1 103 ? 10.933 -5.771 5.822 1.00 95.44 103 ASP A O 1
ATOM 843 N N . THR A 1 104 ? 8.697 -5.667 5.874 1.00 95.31 104 THR A N 1
ATOM 844 C CA . THR A 1 104 ? 8.503 -6.102 4.487 1.00 95.31 104 THR A CA 1
ATOM 845 C C . THR A 1 104 ? 9.077 -5.086 3.507 1.00 95.31 104 THR A C 1
ATOM 847 O O . THR A 1 104 ? 9.814 -5.455 2.589 1.00 95.31 104 THR A O 1
ATOM 850 N N . LEU A 1 105 ? 8.769 -3.797 3.690 1.00 97.06 105 LEU A N 1
ATOM 851 C CA . LEU A 1 105 ? 9.294 -2.759 2.809 1.00 97.06 105 LEU A CA 1
ATOM 852 C C . LEU A 1 105 ? 10.810 -2.611 2.987 1.00 97.06 105 LEU A C 1
ATOM 854 O O . LEU A 1 105 ? 11.520 -2.513 1.988 1.00 97.06 105 LEU A O 1
ATOM 858 N N . GLN A 1 106 ? 11.319 -2.670 4.221 1.00 96.25 106 GLN A N 1
ATOM 859 C CA . GLN A 1 106 ? 12.753 -2.610 4.510 1.00 96.25 106 GLN A CA 1
ATOM 860 C C . GLN A 1 106 ? 13.504 -3.732 3.788 1.00 96.25 106 GLN A C 1
ATOM 862 O O . GLN A 1 106 ? 14.484 -3.459 3.094 1.00 96.25 106 GLN A O 1
ATOM 867 N N . GLN A 1 107 ? 13.012 -4.972 3.870 1.00 94.12 107 GLN A N 1
ATOM 868 C CA . GLN A 1 107 ? 13.603 -6.115 3.168 1.00 94.12 107 GLN A CA 1
ATOM 869 C C . GLN A 1 107 ? 13.690 -5.887 1.657 1.00 94.12 107 GLN A C 1
ATOM 871 O O . GLN A 1 107 ? 14.700 -6.229 1.038 1.00 94.12 107 GLN A O 1
ATOM 876 N N . CYS A 1 108 ? 12.678 -5.263 1.053 1.00 95.69 108 CYS A N 1
ATOM 877 C CA . CYS A 1 108 ? 12.729 -4.948 -0.370 1.00 95.69 108 CYS A CA 1
ATOM 878 C C . CYS A 1 108 ? 13.724 -3.856 -0.723 1.00 95.69 108 CYS A C 1
ATOM 880 O O . CYS A 1 108 ? 14.477 -4.011 -1.685 1.00 95.69 108 CYS A O 1
ATOM 882 N N . LEU A 1 109 ? 13.803 -2.813 0.094 1.00 95.75 109 LEU A N 1
ATOM 883 C CA . LEU A 1 109 ? 14.736 -1.710 -0.118 1.00 95.75 109 LEU A CA 1
ATOM 884 C C . LEU A 1 109 ? 16.198 -2.130 0.101 1.00 95.75 109 LEU A C 1
ATOM 886 O O . LEU A 1 109 ? 17.096 -1.595 -0.549 1.00 95.75 109 LEU A O 1
ATOM 890 N N . MET A 1 110 ? 16.449 -3.147 0.933 1.00 93.50 110 MET A N 1
ATOM 891 C CA . MET A 1 110 ? 17.771 -3.778 1.047 1.00 93.50 110 MET A CA 1
ATOM 892 C C . MET A 1 110 ? 18.203 -4.477 -0.251 1.00 93.50 110 MET A C 1
ATOM 894 O O . MET A 1 110 ? 19.397 -4.559 -0.543 1.00 93.50 110 MET A O 1
ATOM 898 N N . ASN A 1 111 ? 17.258 -4.938 -1.077 1.00 92.69 111 ASN A N 1
ATOM 899 C CA . ASN A 1 111 ? 17.544 -5.467 -2.407 1.00 92.69 111 ASN A CA 1
ATOM 900 C C . ASN A 1 111 ? 17.652 -4.324 -3.430 1.00 92.69 111 ASN A C 1
ATOM 902 O O . ASN A 1 111 ? 16.779 -4.116 -4.278 1.00 92.69 111 ASN A O 1
ATOM 906 N N . GLN A 1 112 ? 18.757 -3.576 -3.354 1.00 93.44 112 GLN A N 1
ATOM 907 C CA . GLN A 1 112 ? 19.003 -2.396 -4.192 1.00 93.44 112 GLN A CA 1
ATOM 908 C C . GLN A 1 112 ? 18.955 -2.700 -5.692 1.00 93.44 112 GLN A C 1
ATOM 910 O O . GLN A 1 112 ? 18.529 -1.848 -6.471 1.00 93.44 112 GLN A O 1
ATOM 915 N N . ARG A 1 113 ? 19.352 -3.913 -6.104 1.00 94.81 113 ARG A N 1
ATOM 916 C CA . ARG A 1 113 ? 19.272 -4.347 -7.503 1.00 94.81 113 ARG A CA 1
ATOM 917 C C . ARG A 1 113 ? 17.821 -4.382 -7.978 1.00 94.81 113 ARG A C 1
ATOM 919 O O . ARG A 1 113 ? 17.490 -3.700 -8.939 1.00 94.81 113 ARG A O 1
ATOM 926 N N . VAL A 1 114 ? 16.956 -5.124 -7.280 1.00 96.00 114 VAL A N 1
ATOM 927 C CA . VAL A 1 114 ? 15.530 -5.211 -7.637 1.00 96.00 114 VAL A CA 1
ATOM 928 C C . VAL A 1 114 ? 14.868 -3.839 -7.529 1.00 96.00 114 VAL A C 1
ATOM 930 O O . VAL A 1 114 ? 14.161 -3.432 -8.444 1.00 96.00 114 VAL A O 1
ATOM 933 N N . THR A 1 115 ? 15.153 -3.077 -6.473 1.00 97.19 115 THR A N 1
ATOM 934 C CA . THR A 1 115 ? 14.615 -1.716 -6.315 1.00 97.19 115 THR A CA 1
ATOM 935 C C . THR A 1 115 ? 15.014 -0.815 -7.490 1.00 97.19 115 THR A C 1
ATOM 937 O O . THR A 1 115 ? 14.162 -0.161 -8.087 1.00 97.19 115 THR A O 1
ATOM 940 N N . SER A 1 116 ? 16.279 -0.839 -7.912 1.00 97.50 116 SER A N 1
ATOM 941 C CA . SER A 1 116 ? 16.752 -0.057 -9.065 1.00 97.50 116 SER A CA 1
ATOM 942 C C . SER A 1 116 ? 16.175 -0.548 -10.396 1.00 97.50 116 SER A C 1
ATOM 944 O O . SER A 1 116 ? 15.995 0.247 -11.317 1.00 97.50 116 SER A O 1
ATOM 946 N N . ASP A 1 117 ? 15.833 -1.831 -10.522 1.00 97.88 117 ASP A N 1
ATOM 947 C CA . ASP A 1 117 ? 15.150 -2.376 -11.702 1.00 97.88 117 ASP A CA 1
ATOM 948 C C . ASP A 1 117 ? 13.688 -1.908 -11.801 1.00 97.88 117 ASP A C 1
ATOM 950 O O . ASP A 1 117 ? 13.126 -1.886 -12.904 1.00 97.88 117 ASP A O 1
ATOM 954 N N . TRP A 1 118 ? 13.089 -1.506 -10.677 1.00 98.50 118 TRP A N 1
ATOM 955 C CA . TRP A 1 118 ? 11.691 -1.084 -10.553 1.00 98.50 118 TRP A CA 1
ATOM 956 C C . TRP A 1 118 ? 11.482 0.432 -10.513 1.00 98.50 118 TRP A C 1
ATOM 958 O O . TRP A 1 118 ? 10.443 0.896 -10.977 1.00 98.50 118 TRP A O 1
ATOM 968 N N . TYR A 1 119 ? 12.455 1.211 -10.043 1.00 98.69 119 TYR A N 1
ATOM 969 C CA . TYR A 1 119 ? 12.304 2.654 -9.839 1.00 98.69 119 TYR A CA 1
ATOM 970 C C . TYR A 1 119 ? 13.378 3.474 -10.562 1.00 98.69 119 TYR A C 1
ATOM 972 O O . TYR A 1 119 ? 14.510 3.029 -10.768 1.00 98.69 119 TYR A O 1
ATOM 980 N N . TYR A 1 120 ? 13.015 4.685 -10.978 1.00 98.50 120 TYR A N 1
ATOM 981 C CA . TYR A 1 120 ? 13.937 5.708 -11.470 1.00 98.50 120 TYR A CA 1
ATOM 982 C C . TYR A 1 120 ? 14.542 6.521 -10.304 1.00 98.50 120 TYR A C 1
ATOM 984 O O . TYR A 1 120 ? 14.167 6.379 -9.139 1.00 98.50 120 TYR A O 1
ATOM 992 N N . ALA A 1 121 ? 15.528 7.369 -10.615 1.00 97.50 121 ALA A N 1
ATOM 993 C CA . ALA A 1 121 ? 16.395 8.021 -9.630 1.00 97.50 121 ALA A CA 1
ATOM 994 C C . ALA A 1 121 ? 15.708 9.069 -8.730 1.00 97.50 121 ALA A C 1
ATOM 996 O O . ALA A 1 121 ? 16.284 9.470 -7.713 1.00 97.50 121 ALA A O 1
ATOM 997 N N . ARG A 1 122 ? 14.505 9.558 -9.067 1.00 97.81 122 ARG A N 1
ATOM 998 C CA . ARG A 1 122 ? 13.781 10.492 -8.188 1.00 97.81 122 ARG A CA 1
ATOM 999 C C . ARG A 1 122 ? 13.053 9.762 -7.072 1.00 97.81 122 ARG A C 1
ATOM 1001 O O . ARG A 1 122 ? 12.828 10.405 -6.044 1.00 97.81 122 ARG A O 1
ATOM 1008 N N . SER A 1 123 ? 12.750 8.471 -7.240 1.00 98.38 123 SER A N 1
ATOM 1009 C CA . SER A 1 123 ? 12.083 7.659 -6.222 1.00 98.38 123 SER A CA 1
ATOM 1010 C C . SER A 1 123 ? 12.806 7.754 -4.873 1.00 98.38 123 SER A C 1
ATOM 1012 O O . SER A 1 123 ? 14.035 7.616 -4.819 1.00 98.38 123 SER A O 1
ATOM 1014 N N . PRO A 1 124 ? 12.079 7.967 -3.760 1.00 97.56 124 PRO A N 1
ATOM 1015 C CA . PRO A 1 124 ? 12.690 7.984 -2.436 1.00 97.56 124 PRO A CA 1
ATOM 1016 C C . PRO A 1 124 ? 13.259 6.616 -2.044 1.00 97.56 124 PRO A C 1
ATOM 1018 O O . PRO A 1 124 ? 14.154 6.553 -1.211 1.00 97.56 124 PRO A O 1
ATOM 1021 N N . PHE A 1 125 ? 12.807 5.532 -2.679 1.00 97.75 125 PHE A N 1
ATOM 1022 C CA . PHE A 1 125 ? 13.275 4.170 -2.416 1.00 97.75 125 PHE A CA 1
ATOM 1023 C C . PHE A 1 125 ? 14.690 3.891 -2.919 1.00 97.75 125 PHE A C 1
ATOM 1025 O O . PHE A 1 125 ? 15.360 3.008 -2.398 1.00 97.75 125 PHE A O 1
ATOM 1032 N N . VAL A 1 126 ? 15.166 4.657 -3.903 1.00 96.94 126 VAL A N 1
ATOM 1033 C CA . VAL A 1 126 ? 16.540 4.541 -4.422 1.00 96.94 126 VAL A CA 1
ATOM 1034 C C . VAL A 1 126 ? 17.524 5.365 -3.573 1.00 96.94 126 VAL A C 1
ATOM 1036 O O . VAL A 1 126 ? 18.733 5.151 -3.618 1.00 96.94 126 VAL A O 1
ATOM 1039 N N . LYS A 1 127 ? 17.023 6.305 -2.763 1.00 95.44 127 LYS A N 1
ATOM 1040 C CA . LYS A 1 127 ? 17.827 7.216 -1.939 1.00 95.44 127 LYS A CA 1
ATOM 1041 C C . LYS A 1 127 ? 17.872 6.711 -0.501 1.00 95.44 127 LYS A C 1
ATOM 1043 O O . LYS A 1 127 ? 16.894 6.854 0.225 1.00 95.44 127 LYS A O 1
ATOM 1048 N N . SER A 1 128 ? 19.020 6.184 -0.077 1.00 93.19 128 SER A N 1
ATOM 1049 C CA . SER A 1 128 ? 19.192 5.532 1.233 1.00 93.19 128 SER A CA 1
ATOM 1050 C C . SER A 1 128 ? 18.624 6.336 2.411 1.00 93.19 128 SER A C 1
ATOM 1052 O O . SER A 1 128 ? 17.832 5.789 3.171 1.00 93.19 128 SER A O 1
ATOM 1054 N N . HIS A 1 129 ? 18.942 7.630 2.521 1.00 95.25 129 HIS A N 1
ATOM 1055 C CA . HIS A 1 129 ? 18.443 8.496 3.599 1.00 95.25 129 HIS A CA 1
ATOM 1056 C C . HIS A 1 129 ? 16.909 8.629 3.602 1.00 95.25 129 HIS A C 1
ATOM 1058 O O . HIS A 1 129 ? 16.285 8.364 4.621 1.00 95.25 129 HIS A O 1
ATOM 1064 N N . LEU A 1 130 ? 16.281 8.923 2.455 1.00 96.38 130 LEU A N 1
ATOM 1065 C CA . LEU A 1 130 ? 14.816 9.024 2.372 1.00 96.38 130 LEU A CA 1
ATOM 1066 C C . LEU A 1 130 ? 14.136 7.679 2.622 1.00 96.38 130 LEU A C 1
ATOM 1068 O O . LEU A 1 130 ? 13.082 7.617 3.250 1.00 96.38 130 LEU A O 1
ATOM 1072 N N . SER A 1 131 ? 14.730 6.599 2.114 1.00 96.69 131 SER A N 1
ATOM 1073 C CA . SER A 1 131 ? 14.216 5.249 2.306 1.00 96.69 131 SER A CA 1
ATOM 1074 C C . SER A 1 131 ? 14.256 4.846 3.785 1.00 96.69 131 SER A C 1
ATOM 1076 O O . SER A 1 131 ? 13.265 4.331 4.296 1.00 96.69 131 SER A O 1
ATOM 1078 N N . ALA A 1 132 ? 15.346 5.170 4.493 1.00 96.81 132 ALA A N 1
ATOM 1079 C CA . ALA A 1 132 ? 15.489 4.938 5.925 1.00 96.81 132 ALA A CA 1
ATOM 1080 C C . ALA A 1 132 ? 14.475 5.764 6.722 1.00 96.81 132 ALA A C 1
ATOM 1082 O O . ALA A 1 132 ? 13.800 5.213 7.586 1.00 96.81 132 ALA A O 1
ATOM 1083 N N . ASP A 1 133 ? 14.290 7.041 6.376 1.00 97.44 133 ASP A N 1
ATOM 1084 C CA . ASP A 1 133 ? 13.285 7.890 7.018 1.00 97.44 133 ASP A CA 1
ATOM 1085 C C . ASP A 1 133 ? 11.878 7.312 6.843 1.00 97.44 133 ASP A C 1
ATOM 1087 O O . ASP A 1 133 ? 11.139 7.193 7.817 1.00 97.44 133 ASP A O 1
ATOM 1091 N N . ILE A 1 134 ? 11.490 6.896 5.632 1.00 97.81 134 ILE A N 1
ATOM 1092 C CA . ILE A 1 134 ? 10.174 6.279 5.388 1.00 97.81 134 ILE A CA 1
ATOM 1093 C C . ILE A 1 134 ? 9.989 5.027 6.251 1.00 97.81 134 ILE A C 1
ATOM 1095 O O . ILE A 1 134 ? 8.946 4.887 6.888 1.00 97.81 134 ILE A O 1
ATOM 1099 N N . ILE A 1 135 ? 10.986 4.140 6.288 1.00 98.19 135 ILE A N 1
ATOM 1100 C CA . ILE A 1 135 ? 10.941 2.910 7.085 1.00 98.19 135 ILE A CA 1
ATOM 1101 C C . ILE A 1 135 ? 10.822 3.212 8.579 1.00 98.19 135 ILE A C 1
ATOM 1103 O O . ILE A 1 135 ? 9.970 2.625 9.241 1.00 98.19 135 ILE A O 1
ATOM 1107 N N . ASN A 1 136 ? 11.610 4.157 9.094 1.00 97.81 136 ASN A N 1
ATOM 1108 C CA . ASN A 1 136 ? 11.575 4.550 10.502 1.00 97.81 136 ASN A CA 1
ATOM 1109 C C . ASN A 1 136 ? 10.184 5.027 10.926 1.00 97.81 136 ASN A C 1
ATOM 1111 O O . ASN A 1 136 ? 9.704 4.624 11.978 1.00 97.81 136 ASN A O 1
ATOM 1115 N N . HIS A 1 137 ? 9.503 5.814 10.087 1.00 97.62 137 HIS A N 1
ATOM 1116 C CA . HIS A 1 137 ? 8.120 6.196 10.370 1.00 97.62 137 HIS A CA 1
ATOM 1117 C C . HIS A 1 137 ? 7.186 4.983 10.323 1.00 97.62 137 HIS A C 1
ATOM 1119 O O . HIS A 1 137 ? 6.353 4.822 11.202 1.00 97.62 137 HIS A O 1
ATOM 1125 N N . LEU A 1 138 ? 7.311 4.102 9.324 1.00 98.38 138 LEU A N 1
ATOM 1126 C CA . LEU A 1 138 ? 6.441 2.923 9.224 1.00 98.38 138 LEU A CA 1
ATOM 1127 C C . LEU A 1 138 ? 6.562 1.980 10.427 1.00 98.38 138 LEU A C 1
ATOM 1129 O O . LEU A 1 138 ? 5.578 1.316 10.744 1.00 98.38 138 LEU A O 1
ATOM 1133 N N . TYR A 1 139 ? 7.710 1.939 11.108 1.00 98.31 139 TYR A N 1
ATOM 1134 C CA . TYR A 1 139 ? 7.878 1.150 12.331 1.00 98.31 139 TYR A CA 1
ATOM 1135 C C . TYR A 1 139 ? 6.958 1.591 13.475 1.00 98.31 139 TYR A C 1
ATOM 1137 O O . TYR A 1 139 ? 6.595 0.753 14.297 1.00 98.31 139 TYR A O 1
ATOM 1145 N N . GLU A 1 140 ? 6.492 2.845 13.500 1.00 97.31 140 GLU A N 1
ATOM 1146 C CA . GLU A 1 140 ? 5.480 3.286 14.473 1.00 97.31 140 GLU A CA 1
ATOM 1147 C C . GLU A 1 140 ? 4.164 2.498 14.345 1.00 97.31 140 GLU A C 1
ATOM 1149 O O . GLU A 1 140 ? 3.423 2.366 15.317 1.00 97.31 140 GLU A O 1
ATOM 1154 N N . LEU A 1 141 ? 3.865 1.948 13.161 1.00 98.06 141 LEU A N 1
ATOM 1155 C CA . LEU A 1 141 ? 2.653 1.160 12.929 1.00 98.06 141 LEU A CA 1
ATOM 1156 C C . LEU A 1 141 ? 2.762 -0.288 13.420 1.00 98.06 141 LEU A C 1
ATOM 1158 O O . LEU A 1 141 ? 1.738 -0.963 13.476 1.00 98.06 141 LEU A O 1
ATOM 1162 N N . ASN A 1 142 ? 3.950 -0.773 13.796 1.00 97.38 142 ASN A N 1
ATOM 1163 C CA . ASN A 1 142 ? 4.087 -2.124 14.351 1.00 97.38 142 ASN A CA 1
ATOM 1164 C C . ASN A 1 142 ? 3.426 -2.243 15.739 1.00 97.38 142 ASN A C 1
ATOM 1166 O O . ASN A 1 142 ? 3.037 -3.334 16.134 1.00 97.38 142 ASN A O 1
ATOM 1170 N N . GLU A 1 143 ? 3.253 -1.128 16.454 1.00 96.06 143 GLU A N 1
ATOM 1171 C CA . GLU A 1 143 ? 2.549 -1.058 17.746 1.00 96.06 143 GLU A CA 1
ATOM 1172 C C . GLU A 1 143 ? 1.027 -0.860 17.579 1.00 96.06 143 GLU A C 1
ATOM 1174 O O . GLU A 1 143 ? 0.275 -0.912 18.552 1.00 96.06 143 GLU A O 1
ATOM 1179 N N . VAL A 1 144 ? 0.556 -0.616 16.351 1.00 98.38 144 VAL A N 1
ATOM 1180 C CA . VAL A 1 144 ? -0.856 -0.367 16.041 1.00 98.38 144 VAL A CA 1
ATOM 1181 C C . VAL A 1 144 ? -1.532 -1.680 15.661 1.00 98.38 144 VAL A C 1
ATOM 1183 O O . VAL A 1 144 ? -1.002 -2.462 14.869 1.00 98.38 144 VAL A O 1
ATOM 1186 N N . GLN A 1 145 ? -2.713 -1.938 16.219 1.00 98.50 145 GLN A N 1
ATOM 1187 C CA . GLN A 1 145 ? -3.534 -3.083 15.825 1.00 98.50 145 GLN A CA 1
ATOM 1188 C C . GLN A 1 145 ? -4.499 -2.685 14.711 1.00 98.50 145 GLN A C 1
ATOM 1190 O O . GLN A 1 145 ? -5.056 -1.589 14.721 1.00 98.50 145 GLN A O 1
ATOM 1195 N N . PHE A 1 146 ? -4.704 -3.592 13.757 1.00 98.25 146 PHE A N 1
ATOM 1196 C CA . PHE A 1 146 ? -5.604 -3.395 12.625 1.00 98.25 146 PHE A CA 1
ATOM 1197 C C . PHE A 1 146 ? -6.595 -4.552 12.538 1.00 98.25 146 PHE A C 1
ATOM 1199 O O . PHE A 1 146 ? -6.179 -5.707 12.447 1.00 98.25 146 PHE A O 1
ATOM 1206 N N . ASP A 1 147 ? -7.885 -4.229 12.486 1.00 96.56 147 ASP A N 1
ATOM 1207 C CA . ASP A 1 147 ? -8.972 -5.162 12.186 1.00 96.56 147 ASP A CA 1
ATOM 1208 C C . ASP A 1 147 ? -9.647 -4.738 10.876 1.00 96.56 147 ASP A C 1
ATOM 1210 O O . ASP A 1 147 ? -10.652 -4.026 10.840 1.00 96.56 147 ASP A O 1
ATOM 1214 N N . VAL A 1 148 ? -9.010 -5.101 9.762 1.00 94.06 148 VAL A N 1
ATOM 1215 C CA . VAL A 1 148 ? -9.458 -4.737 8.413 1.00 94.06 148 VAL A CA 1
ATOM 1216 C C . VAL A 1 148 ? -9.864 -5.980 7.636 1.00 94.06 148 VAL A C 1
ATOM 1218 O O . VAL A 1 148 ? -9.188 -7.012 7.668 1.00 94.06 148 VAL A O 1
ATOM 1221 N N . ALA A 1 149 ? -10.960 -5.891 6.882 1.00 88.38 149 ALA A N 1
ATOM 1222 C CA . ALA A 1 149 ? -11.523 -7.055 6.216 1.00 88.38 149 ALA A CA 1
ATOM 1223 C C . ALA A 1 149 ? -10.584 -7.587 5.118 1.00 88.38 149 ALA A C 1
ATOM 1225 O O . ALA A 1 149 ? -10.127 -6.857 4.232 1.00 88.38 149 ALA A O 1
ATOM 1226 N N . SER A 1 150 ? -10.321 -8.893 5.132 1.00 82.50 150 SER A N 1
ATOM 1227 C CA . SER A 1 150 ? -9.498 -9.559 4.111 1.00 82.50 150 SER A CA 1
ATOM 1228 C C . SER A 1 150 ? -10.188 -9.681 2.748 1.00 82.50 150 SER A C 1
ATOM 1230 O O . SER A 1 150 ? -9.520 -9.858 1.729 1.00 82.50 150 SER A O 1
ATOM 1232 N N . ARG A 1 151 ? -11.523 -9.616 2.731 1.00 79.88 151 ARG A N 1
ATOM 1233 C CA . ARG A 1 151 ? -12.401 -9.805 1.568 1.00 79.88 151 ARG A CA 1
ATOM 1234 C C . ARG A 1 151 ? -13.591 -8.844 1.647 1.00 79.88 151 ARG A C 1
ATOM 1236 O O . ARG A 1 151 ? -13.776 -8.171 2.653 1.00 79.88 151 ARG A O 1
ATOM 1243 N N . GLY A 1 152 ? -14.402 -8.806 0.590 1.00 81.62 152 GLY A N 1
ATOM 1244 C CA . GLY A 1 152 ? -15.631 -8.000 0.537 1.00 81.62 152 GLY A CA 1
ATOM 1245 C C . GLY A 1 152 ? -15.460 -6.610 -0.079 1.00 81.62 152 GLY A C 1
ATOM 1246 O O . GLY A 1 152 ? -16.455 -5.945 -0.340 1.00 81.62 152 GLY A O 1
ATOM 1247 N N . HIS A 1 153 ? -14.224 -6.211 -0.393 1.00 87.81 153 HIS A N 1
ATOM 1248 C CA . HIS A 1 153 ? -13.913 -4.955 -1.075 1.00 87.81 153 HIS A CA 1
ATOM 1249 C C . HIS A 1 153 ? -13.388 -5.212 -2.486 1.00 87.81 153 HIS A C 1
ATOM 1251 O O . HIS A 1 153 ? -12.530 -6.074 -2.685 1.00 87.81 153 HIS A O 1
ATOM 1257 N N . ASP A 1 154 ? -13.852 -4.425 -3.458 1.00 93.06 154 ASP A N 1
ATOM 1258 C CA . ASP A 1 154 ? -13.272 -4.390 -4.803 1.00 93.06 154 ASP A CA 1
ATOM 1259 C C . ASP A 1 154 ? -11.985 -3.550 -4.798 1.00 93.06 154 ASP A C 1
ATOM 1261 O O . ASP A 1 154 ? -11.974 -2.361 -5.135 1.00 93.06 154 ASP A O 1
ATOM 1265 N N . LEU A 1 155 ? -10.893 -4.183 -4.363 1.00 96.06 155 LEU A N 1
ATOM 1266 C CA . LEU A 1 155 ? -9.580 -3.544 -4.284 1.00 96.06 155 LEU A CA 1
ATOM 1267 C C . LEU A 1 155 ? -8.984 -3.259 -5.669 1.00 96.06 155 LEU A C 1
ATOM 1269 O O . LEU A 1 155 ? -8.111 -2.396 -5.774 1.00 96.06 155 LEU A O 1
ATOM 1273 N N . ASP A 1 156 ? -9.453 -3.922 -6.732 1.00 95.88 156 ASP A N 1
ATOM 1274 C CA . ASP A 1 156 ? -9.058 -3.573 -8.100 1.00 95.88 156 ASP A CA 1
ATOM 1275 C C . ASP A 1 156 ? -9.556 -2.163 -8.462 1.00 95.88 156 ASP A C 1
ATOM 1277 O O . ASP A 1 156 ? -8.832 -1.401 -9.104 1.00 95.88 156 ASP A O 1
ATOM 1281 N N . ALA A 1 157 ? -10.745 -1.775 -7.987 1.00 95.50 157 ALA A N 1
ATOM 1282 C CA . ALA A 1 157 ? -11.316 -0.452 -8.231 1.00 95.50 157 ALA A CA 1
ATOM 1283 C C . ALA A 1 157 ? -10.783 0.629 -7.276 1.00 95.50 157 ALA A C 1
ATOM 1285 O O . ALA A 1 157 ? -10.309 1.675 -7.727 1.00 95.50 157 ALA A O 1
ATOM 1286 N N . SER A 1 158 ? -10.845 0.421 -5.957 1.00 94.81 158 SER A N 1
ATOM 1287 C CA . SER A 1 158 ? -10.445 1.452 -4.986 1.00 94.81 158 SER A CA 1
ATOM 1288 C C . SER A 1 158 ? -10.049 0.889 -3.626 1.00 94.81 158 SER A C 1
ATOM 1290 O O . SER A 1 158 ? -10.390 -0.234 -3.267 1.00 94.81 158 SER A O 1
ATOM 1292 N N . TRP A 1 159 ? -9.391 1.717 -2.817 1.00 95.81 159 TRP A N 1
ATOM 1293 C CA . TRP A 1 159 ? -9.293 1.461 -1.382 1.00 95.81 159 TRP A CA 1
ATOM 1294 C C . TRP A 1 159 ? -10.685 1.439 -0.722 1.00 95.81 159 TRP A C 1
ATOM 1296 O O . TRP A 1 159 ? -11.588 2.134 -1.210 1.00 95.81 159 TRP A O 1
ATOM 1306 N N . PRO A 1 160 ? -10.873 0.668 0.368 1.00 92.38 160 PRO A N 1
ATOM 1307 C CA . PRO A 1 160 ? -12.110 0.687 1.142 1.00 92.38 160 PRO A CA 1
ATOM 1308 C C . PRO A 1 160 ? -12.402 2.080 1.692 1.00 92.38 160 PRO A C 1
ATOM 1310 O O . PRO A 1 160 ? -11.492 2.797 2.112 1.00 92.38 160 PRO A O 1
ATOM 1313 N N . THR A 1 161 ? -13.675 2.465 1.666 1.00 79.88 161 THR A N 1
ATOM 1314 C CA . THR A 1 161 ? -14.150 3.712 2.265 1.00 79.88 161 THR A CA 1
ATOM 1315 C C . THR A 1 161 ? -15.438 3.464 3.028 1.00 79.88 161 THR A C 1
ATOM 1317 O O . THR A 1 161 ? -16.325 2.760 2.538 1.00 79.88 161 THR A O 1
ATOM 1320 N N . PHE A 1 162 ? -15.569 4.130 4.176 1.00 65.06 162 PHE A N 1
ATOM 1321 C CA . PHE A 1 162 ? -16.798 4.161 4.971 1.00 65.06 162 PHE A CA 1
ATOM 1322 C C . PHE A 1 162 ? -18.037 4.468 4.113 1.00 65.06 162 PHE A C 1
ATOM 1324 O O . PHE A 1 162 ? -19.040 3.762 4.166 1.00 65.06 162 PHE A O 1
ATOM 1331 N N . ALA A 1 163 ? -17.938 5.473 3.232 1.00 56.31 163 ALA A N 1
ATOM 1332 C CA . ALA A 1 163 ? -19.049 5.896 2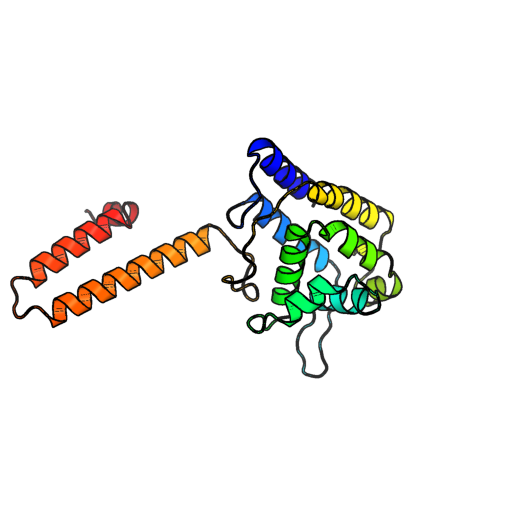.382 1.00 56.31 163 ALA A CA 1
ATOM 1333 C C . ALA A 1 163 ? -19.538 4.787 1.437 1.00 56.31 163 ALA A C 1
ATOM 1335 O O . ALA A 1 163 ? -20.739 4.665 1.218 1.00 56.31 163 ALA A O 1
ATOM 1336 N N . ARG A 1 164 ? -18.638 3.957 0.890 1.00 58.22 164 ARG A N 1
ATOM 1337 C CA . ARG A 1 164 ? -19.035 2.854 0.003 1.00 58.22 164 ARG A CA 1
ATOM 1338 C C . ARG A 1 164 ? -19.733 1.744 0.783 1.00 58.22 164 ARG A C 1
ATOM 1340 O O . ARG A 1 164 ? -20.709 1.203 0.280 1.00 58.22 164 ARG A O 1
ATOM 1347 N N . GLN A 1 165 ? -19.276 1.436 1.996 1.00 55.97 165 GLN A N 1
ATOM 1348 C CA . GLN A 1 165 ? -19.912 0.425 2.842 1.00 55.97 165 GLN A CA 1
ATOM 1349 C C . GLN A 1 165 ? -21.297 0.879 3.313 1.00 55.97 165 GLN A C 1
ATOM 1351 O O . GLN A 1 165 ? -22.261 0.127 3.197 1.00 55.97 165 GLN A O 1
ATOM 1356 N N . GLU A 1 166 ? -21.431 2.130 3.758 1.00 59.03 166 GLU A N 1
ATOM 1357 C CA . GLU A 1 166 ? -22.728 2.713 4.112 1.00 59.03 166 GLU A CA 1
ATOM 1358 C C . GLU A 1 166 ? -23.684 2.722 2.907 1.00 59.03 166 GLU A C 1
ATOM 1360 O O . GLU A 1 166 ? -24.862 2.395 3.044 1.00 59.03 166 GLU A O 1
ATOM 1365 N N . GLN A 1 167 ? -23.181 3.040 1.711 1.00 60.41 167 GLN A N 1
ATOM 1366 C CA . GLN A 1 167 ? -23.969 3.011 0.480 1.00 60.41 167 GLN A CA 1
ATOM 1367 C C . GLN A 1 167 ? -24.385 1.588 0.090 1.00 60.41 167 GLN A C 1
ATOM 1369 O O . GLN A 1 167 ? -25.544 1.372 -0.235 1.00 60.41 167 GLN A O 1
ATOM 1374 N N . LEU A 1 168 ? -23.491 0.601 0.197 1.00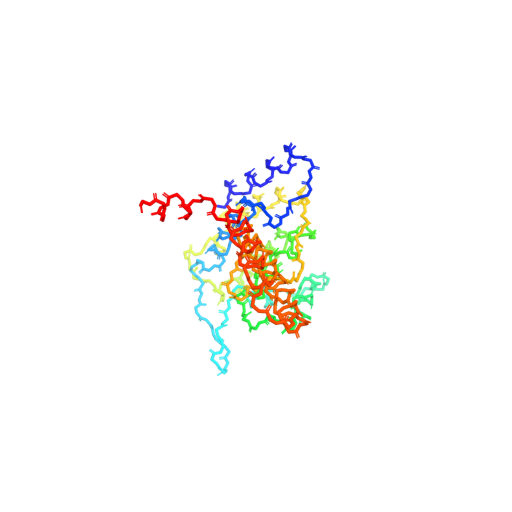 62.69 168 LEU A N 1
ATOM 1375 C CA . LEU A 1 168 ? -23.808 -0.807 -0.061 1.00 62.69 168 LEU A CA 1
ATOM 1376 C C . LEU A 1 168 ? -24.850 -1.347 0.921 1.00 62.69 168 LEU A C 1
ATOM 1378 O O . LEU A 1 168 ? -25.763 -2.060 0.510 1.00 62.69 168 LEU A O 1
ATOM 1382 N N . LEU A 1 169 ? -24.752 -0.982 2.201 1.00 67.19 169 LEU A N 1
ATOM 1383 C CA . LEU A 1 169 ? -25.752 -1.331 3.211 1.00 67.19 169 LEU A CA 1
ATOM 1384 C C . LEU A 1 169 ? -27.100 -0.668 2.905 1.00 67.19 169 LEU A C 1
ATOM 1386 O O . LEU A 1 169 ? -28.140 -1.318 3.003 1.00 67.19 169 LEU A O 1
ATOM 1390 N N . LYS A 1 170 ? -27.089 0.598 2.470 1.00 66.06 170 LYS A N 1
ATOM 1391 C CA . LYS A 1 170 ? -28.286 1.320 2.015 1.00 66.06 170 LYS A CA 1
ATOM 1392 C C . LYS A 1 170 ? -28.910 0.678 0.778 1.00 66.06 170 LYS A C 1
ATOM 1394 O O . LYS A 1 170 ? -30.125 0.498 0.745 1.00 66.06 170 LYS A O 1
ATOM 1399 N N . ASP A 1 171 ? -28.101 0.278 -0.196 1.00 68.44 171 ASP A N 1
ATOM 1400 C CA . ASP A 1 171 ? -28.549 -0.376 -1.426 1.00 68.44 171 ASP A CA 1
ATOM 1401 C C . ASP A 1 171 ? -29.089 -1.784 -1.136 1.00 68.44 171 ASP A C 1
ATOM 1403 O O . ASP A 1 171 ? -30.130 -2.174 -1.661 1.00 68.44 171 ASP A O 1
ATOM 1407 N N . GLN A 1 172 ? -28.449 -2.546 -0.244 1.00 73.75 172 GLN A N 1
ATOM 1408 C CA . GLN A 1 172 ? -28.953 -3.842 0.224 1.00 73.75 172 GLN A CA 1
ATOM 1409 C C . GLN A 1 172 ? -30.283 -3.701 0.970 1.00 73.75 172 GLN A C 1
ATOM 1411 O O . GLN A 1 172 ? -31.219 -4.460 0.703 1.00 73.75 172 GLN A O 1
ATOM 1416 N N . GLN A 1 173 ? -30.401 -2.713 1.861 1.00 72.38 173 GLN A N 1
ATOM 1417 C CA . GLN A 1 173 ? -31.666 -2.393 2.519 1.00 72.38 173 GLN A CA 1
ATOM 1418 C C . GLN A 1 173 ? -32.739 -2.007 1.495 1.00 72.38 173 GLN A C 1
ATOM 1420 O O . GLN A 1 173 ? -33.836 -2.563 1.540 1.00 72.38 173 GLN A O 1
ATOM 1425 N N . LEU A 1 174 ? -32.426 -1.156 0.516 1.00 72.88 174 LEU A N 1
ATOM 1426 C CA . LEU A 1 174 ? -33.367 -0.768 -0.535 1.00 72.88 174 LEU A CA 1
ATOM 1427 C C . LEU A 1 174 ? -33.821 -1.970 -1.377 1.00 72.88 174 LEU A C 1
ATOM 1429 O O . LEU A 1 174 ? -35.019 -2.143 -1.602 1.00 72.88 174 LEU A O 1
ATOM 1433 N N . ASN A 1 175 ? -32.894 -2.841 -1.775 1.00 71.31 175 ASN A N 1
ATOM 1434 C CA . ASN A 1 175 ? -33.191 -4.048 -2.549 1.00 71.31 175 ASN A CA 1
ATOM 1435 C C . ASN A 1 175 ? -34.061 -5.037 -1.755 1.00 71.31 175 ASN A C 1
ATOM 1437 O O . ASN A 1 175 ? -35.012 -5.606 -2.295 1.00 71.31 175 ASN A O 1
ATOM 1441 N N . SER A 1 176 ? -33.786 -5.217 -0.458 1.00 74.31 176 SER A N 1
ATOM 1442 C CA . SER A 1 176 ? -34.621 -6.057 0.413 1.00 74.31 176 SER A CA 1
ATOM 1443 C C . SER A 1 176 ? -36.035 -5.490 0.585 1.00 74.31 176 SER A C 1
ATOM 1445 O O . SER A 1 176 ? -37.011 -6.235 0.462 1.00 74.31 176 SER A O 1
ATOM 1447 N N . LEU A 1 177 ? -36.167 -4.171 0.768 1.00 74.50 177 LEU A N 1
ATOM 1448 C CA . LEU A 1 177 ? -37.459 -3.489 0.842 1.00 74.50 177 LEU A CA 1
ATOM 1449 C C . LEU A 1 177 ? -38.239 -3.651 -0.463 1.00 74.50 177 LEU A C 1
ATOM 1451 O O . LEU A 1 177 ? -39.415 -4.009 -0.422 1.00 74.50 177 LEU A O 1
ATOM 1455 N N . GLN A 1 178 ? -37.594 -3.460 -1.616 1.00 71.56 178 GLN A N 1
ATOM 1456 C CA . GLN A 1 178 ? -38.212 -3.672 -2.928 1.00 71.56 178 GLN A CA 1
ATOM 1457 C C . GLN A 1 178 ? -38.727 -5.106 -3.093 1.00 71.56 178 GLN A C 1
ATOM 1459 O O . GLN A 1 178 ? -39.864 -5.301 -3.525 1.00 71.56 178 GLN A O 1
ATOM 1464 N N . HIS A 1 179 ? -37.945 -6.110 -2.695 1.00 73.50 179 HIS A N 1
ATOM 1465 C CA . HIS A 1 179 ? -38.346 -7.515 -2.778 1.00 73.50 179 HIS A CA 1
ATOM 1466 C C . HIS A 1 179 ? -39.557 -7.844 -1.880 1.00 73.50 179 HIS A C 1
ATOM 1468 O O . HIS A 1 179 ? -40.497 -8.527 -2.303 1.00 73.50 179 HIS A O 1
ATOM 1474 N N . VAL A 1 180 ? -39.590 -7.327 -0.646 1.00 74.00 180 VAL A N 1
ATOM 1475 C CA . VAL A 1 180 ? -40.748 -7.467 0.262 1.00 74.00 180 VAL A CA 1
ATOM 1476 C C . VAL A 1 180 ? -41.985 -6.778 -0.317 1.00 74.00 180 VAL A C 1
ATOM 1478 O O . VAL A 1 180 ? -43.093 -7.316 -0.263 1.00 74.00 180 VAL A O 1
ATOM 1481 N N . MET A 1 181 ? -41.803 -5.613 -0.934 1.00 67.38 181 MET A N 1
ATOM 1482 C CA . MET A 1 181 ? -42.887 -4.856 -1.551 1.00 67.38 181 MET A CA 1
ATOM 1483 C C . MET A 1 181 ? -43.491 -5.593 -2.756 1.00 67.38 181 MET A C 1
ATOM 1485 O O . MET A 1 181 ? -44.706 -5.776 -2.825 1.00 67.38 181 MET A O 1
ATOM 1489 N N . LEU A 1 182 ? -42.643 -6.080 -3.669 1.00 69.75 182 LEU A N 1
ATOM 1490 C CA . LEU A 1 182 ? -43.037 -6.847 -4.857 1.00 69.75 182 LEU A CA 1
ATOM 1491 C C . LEU A 1 182 ? -43.738 -8.159 -4.483 1.00 69.75 182 LEU A C 1
ATOM 1493 O O . LEU A 1 182 ? -44.768 -8.505 -5.060 1.00 69.75 182 LEU A O 1
ATOM 1497 N N . SER A 1 183 ? -43.226 -8.871 -3.477 1.00 70.62 183 SER A N 1
ATOM 1498 C CA . SER A 1 183 ? -43.850 -10.109 -2.992 1.00 70.62 183 SER A CA 1
ATOM 1499 C C . SER A 1 183 ? -45.185 -9.871 -2.277 1.00 70.62 183 SER A C 1
ATOM 1501 O O . SER A 1 183 ? -46.067 -10.728 -2.349 1.00 70.62 183 SER A O 1
ATOM 1503 N N . SER A 1 184 ? -45.368 -8.709 -1.644 1.00 64.62 184 SER A N 1
ATOM 1504 C CA . SER A 1 184 ? -46.643 -8.291 -1.046 1.00 64.62 184 SER A CA 1
ATOM 1505 C C . SER A 1 184 ? -47.667 -7.872 -2.105 1.00 64.62 184 SER A C 1
ATOM 1507 O O . SER A 1 184 ? -48.837 -8.235 -1.998 1.00 64.62 184 SER A O 1
ATOM 1509 N N . LEU A 1 185 ? -47.229 -7.179 -3.162 1.00 60.09 185 LEU A N 1
ATOM 1510 C CA . LEU A 1 185 ? -48.055 -6.819 -4.322 1.00 60.09 185 LEU A CA 1
ATOM 1511 C C . LEU A 1 185 ? -48.554 -8.059 -5.075 1.00 60.09 185 LEU A C 1
ATOM 1513 O O . LEU A 1 185 ? -49.738 -8.144 -5.381 1.00 60.09 185 LEU A O 1
ATOM 1517 N N . ASN A 1 186 ? -47.690 -9.054 -5.300 1.00 60.78 186 ASN A N 1
ATOM 1518 C CA . ASN A 1 186 ? -48.081 -10.311 -5.953 1.00 60.78 186 ASN A CA 1
ATOM 1519 C C . ASN A 1 186 ? -49.045 -11.165 -5.113 1.00 60.78 186 ASN A C 1
ATOM 1521 O O . ASN A 1 186 ? -49.783 -11.974 -5.670 1.00 60.78 186 ASN A O 1
ATOM 1525 N N . ARG A 1 187 ? -49.050 -11.007 -3.782 1.00 63.25 187 ARG A N 1
ATOM 1526 C CA . ARG A 1 187 ? -49.967 -11.727 -2.881 1.00 63.25 187 ARG A CA 1
ATOM 1527 C C . ARG A 1 187 ? -51.315 -11.029 -2.699 1.00 63.25 187 ARG A C 1
ATOM 1529 O O . ARG A 1 187 ? -52.279 -11.677 -2.301 1.00 63.25 187 ARG A O 1
ATOM 1536 N N . ALA A 1 188 ? -51.392 -9.727 -2.965 1.00 53.53 188 ALA A N 1
ATOM 1537 C CA . ALA A 1 188 ? -52.569 -8.919 -2.687 1.00 53.53 188 ALA A CA 1
ATOM 1538 C C . ALA A 1 188 ? -53.379 -8.633 -3.957 1.00 53.53 188 ALA A C 1
ATOM 1540 O O . ALA A 1 188 ? -53.057 -7.753 -4.752 1.00 53.53 188 ALA A O 1
ATOM 1541 N N . GLY A 1 189 ? -54.495 -9.343 -4.118 1.00 60.16 189 GLY A N 1
ATOM 1542 C CA . GLY A 1 189 ? -55.520 -8.970 -5.084 1.00 60.16 189 GLY A CA 1
ATOM 1543 C C . GLY A 1 189 ? -56.199 -7.646 -4.706 1.00 60.16 189 GLY A C 1
ATOM 1544 O O . GLY A 1 189 ? -56.696 -7.488 -3.595 1.00 60.16 189 GLY A O 1
ATOM 1545 N N . THR A 1 190 ? -56.306 -6.743 -5.684 1.00 55.53 190 THR A N 1
ATOM 1546 C CA . THR A 1 190 ? -57.168 -5.540 -5.761 1.00 55.53 190 THR A CA 1
ATOM 1547 C C . THR A 1 190 ? -56.777 -4.234 -5.036 1.00 55.53 190 THR A C 1
ATOM 1549 O O . THR A 1 190 ? -56.205 -4.175 -3.951 1.00 55.53 190 THR A O 1
ATOM 1552 N N . ARG A 1 191 ? -57.146 -3.146 -5.734 1.00 55.81 191 ARG A N 1
ATOM 1553 C CA . ARG A 1 191 ? -56.770 -1.716 -5.672 1.00 55.81 191 ARG A CA 1
ATOM 1554 C C . ARG A 1 191 ? -56.692 -1.020 -4.301 1.00 55.81 191 ARG A C 1
ATOM 1556 O O . ARG A 1 191 ? -56.105 0.054 -4.232 1.00 55.81 191 ARG A O 1
ATOM 1563 N N . PHE A 1 192 ? -57.227 -1.589 -3.222 1.00 54.50 192 PHE A N 1
ATOM 1564 C CA . PHE A 1 192 ? -57.251 -0.932 -1.906 1.00 54.50 192 PHE A CA 1
ATOM 1565 C C . PHE A 1 192 ? -55.932 -1.055 -1.129 1.00 54.50 192 PHE A C 1
ATOM 1567 O O . PHE A 1 192 ? -55.570 -0.144 -0.381 1.00 54.50 192 PHE A O 1
ATOM 1574 N N . LEU A 1 193 ? -55.172 -2.138 -1.331 1.00 53.47 193 LEU A N 1
ATOM 1575 C CA . LEU A 1 193 ? -53.884 -2.317 -0.655 1.00 53.47 193 LEU A CA 1
ATOM 1576 C C . LEU A 1 193 ? -52.748 -1.543 -1.338 1.00 53.47 193 LEU A C 1
ATOM 1578 O O . LEU A 1 193 ? -51.799 -1.148 -0.667 1.00 53.47 193 LEU A O 1
ATOM 1582 N N . LEU A 1 194 ? -52.880 -1.239 -2.636 1.00 55.50 194 LEU A N 1
ATOM 1583 C CA . LEU A 1 194 ? -51.902 -0.438 -3.380 1.00 55.50 194 LEU A CA 1
ATOM 1584 C C . LEU A 1 194 ? -51.701 0.943 -2.738 1.00 55.50 194 LEU A C 1
ATOM 1586 O O . LEU A 1 194 ? -50.566 1.379 -2.585 1.00 55.50 194 LEU A O 1
ATOM 1590 N N . CYS A 1 195 ? -52.782 1.589 -2.280 1.00 55.53 195 CYS A N 1
ATOM 1591 C CA . CYS A 1 195 ? -52.708 2.855 -1.543 1.00 55.53 195 CYS A CA 1
ATOM 1592 C C . CYS A 1 195 ? -51.974 2.720 -0.203 1.00 55.53 195 CYS A C 1
ATOM 1594 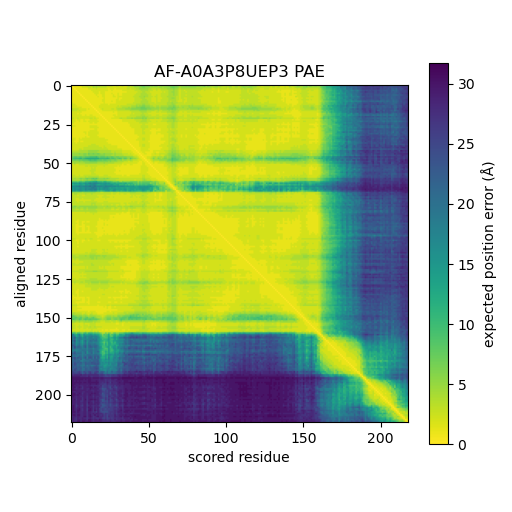O O . CYS A 1 195 ? -51.223 3.616 0.174 1.00 55.53 195 CYS A O 1
ATOM 1596 N N . ARG A 1 196 ? -52.162 1.608 0.521 1.00 57.97 196 ARG A N 1
ATOM 1597 C CA . ARG A 1 196 ? -51.466 1.374 1.797 1.00 57.97 196 ARG A CA 1
ATOM 1598 C C . ARG A 1 196 ? -49.987 1.065 1.597 1.00 57.97 196 ARG A C 1
ATOM 1600 O O . ARG A 1 196 ? -49.173 1.545 2.376 1.00 57.97 196 ARG A O 1
ATOM 1607 N N . ILE A 1 197 ? -49.641 0.327 0.545 1.00 59.09 197 ILE A N 1
ATOM 1608 C CA . ILE A 1 197 ? -48.250 0.051 0.174 1.00 59.09 197 ILE A CA 1
ATOM 1609 C C . ILE A 1 197 ? -47.573 1.343 -0.299 1.00 59.09 197 ILE A C 1
ATOM 1611 O O . ILE A 1 197 ? -46.524 1.681 0.228 1.00 59.09 197 ILE A O 1
ATOM 1615 N N . LEU A 1 198 ? -48.202 2.132 -1.178 1.00 60.75 198 LEU A N 1
ATOM 1616 C CA . LEU A 1 198 ? -47.688 3.443 -1.604 1.00 60.75 198 LEU A CA 1
ATOM 1617 C C . LEU A 1 198 ? -47.467 4.399 -0.423 1.00 60.75 198 LEU A C 1
ATOM 1619 O O . LEU A 1 198 ? -46.418 5.031 -0.350 1.00 60.75 198 LEU A O 1
ATOM 1623 N N . MET A 1 199 ? -48.406 4.465 0.527 1.00 61.38 199 MET A N 1
ATOM 1624 C CA . MET A 1 199 ? -48.246 5.238 1.766 1.00 61.38 199 MET A CA 1
ATOM 1625 C C . MET A 1 199 ? -47.069 4.733 2.608 1.00 61.38 199 MET A C 1
ATOM 1627 O O . MET A 1 199 ? -46.257 5.530 3.067 1.00 61.38 199 MET A O 1
ATOM 1631 N N . PHE A 1 200 ? -46.936 3.417 2.785 1.00 62.28 200 PHE A N 1
ATOM 1632 C CA . PHE A 1 200 ? -45.832 2.835 3.550 1.00 62.28 200 PHE A CA 1
ATOM 1633 C C . PHE A 1 200 ? -44.475 3.101 2.880 1.00 62.28 200 PHE A C 1
ATOM 1635 O O . PHE A 1 200 ? -43.497 3.425 3.550 1.00 62.28 200 PHE A O 1
ATOM 1642 N N . CYS A 1 201 ? -44.425 3.050 1.550 1.00 61.66 201 CYS A N 1
ATOM 1643 C CA . CYS A 1 201 ? -43.235 3.355 0.765 1.00 61.66 201 CYS A CA 1
ATOM 1644 C C . CYS A 1 201 ? -42.879 4.836 0.788 1.00 61.66 201 CYS A C 1
ATOM 1646 O O . CYS A 1 201 ? -41.702 5.151 0.894 1.00 61.66 201 CYS A O 1
ATOM 1648 N N . LEU A 1 202 ? -43.863 5.738 0.761 1.00 60.16 202 LEU A N 1
ATOM 1649 C CA . LEU A 1 202 ? -43.645 7.176 0.936 1.00 60.16 202 LEU A CA 1
ATOM 1650 C C . LEU A 1 202 ? -43.087 7.501 2.326 1.00 60.16 202 LEU A C 1
ATOM 1652 O O . LEU A 1 202 ? -42.143 8.280 2.433 1.00 60.16 202 LEU A O 1
ATOM 1656 N N . VAL A 1 203 ? -43.607 6.861 3.378 1.00 61.31 203 VAL A N 1
ATOM 1657 C CA . VAL A 1 203 ? -43.115 7.038 4.755 1.00 61.31 203 VAL A CA 1
ATOM 1658 C C . VAL A 1 203 ? -41.684 6.509 4.908 1.00 61.31 203 VAL A C 1
ATOM 1660 O O . VAL A 1 203 ? -40.840 7.175 5.504 1.00 61.31 203 VAL A O 1
ATOM 1663 N N . GLN A 1 204 ? -41.372 5.349 4.324 1.00 56.28 204 GLN A N 1
ATOM 1664 C CA . GLN A 1 204 ? -40.007 4.806 4.326 1.00 56.28 204 GLN A CA 1
ATOM 1665 C C . GLN A 1 204 ? -39.043 5.659 3.482 1.00 56.28 204 GLN A C 1
ATOM 1667 O O . GLN A 1 204 ? -37.919 5.921 3.903 1.00 56.28 204 GLN A O 1
ATOM 1672 N N . PHE A 1 205 ? -39.491 6.184 2.337 1.00 54.44 205 PHE A N 1
ATOM 1673 C CA . PHE A 1 205 ? -38.706 7.093 1.496 1.00 54.44 205 PHE A CA 1
ATOM 1674 C C . PHE A 1 205 ? -38.415 8.431 2.204 1.00 54.44 205 PHE A C 1
ATOM 1676 O O . PHE A 1 205 ? -37.297 8.944 2.118 1.00 54.44 205 PHE A O 1
ATOM 1683 N N . GLN A 1 206 ? -39.372 8.962 2.979 1.00 54.03 206 GLN A N 1
ATOM 1684 C CA . GLN A 1 206 ? -39.175 10.144 3.832 1.00 54.03 206 GLN A CA 1
ATOM 1685 C C . GLN A 1 206 ? -38.113 9.930 4.918 1.00 54.03 206 GLN A C 1
ATOM 1687 O O . GLN A 1 206 ? -37.357 10.856 5.215 1.00 54.03 206 GLN A O 1
ATOM 1692 N N . GLN A 1 207 ? -38.026 8.729 5.496 1.00 53.62 207 GLN A N 1
ATOM 1693 C CA . GLN A 1 207 ? -37.011 8.410 6.506 1.00 53.62 207 GLN A CA 1
ATOM 1694 C C . GLN A 1 207 ? -35.609 8.236 5.900 1.00 53.62 207 GLN A C 1
ATOM 1696 O O . GLN A 1 207 ? -34.619 8.563 6.551 1.00 53.62 207 GLN A O 1
ATOM 1701 N N . PHE A 1 208 ? -35.512 7.776 4.649 1.00 47.03 208 PHE A N 1
ATOM 1702 C CA . PHE A 1 208 ? -34.235 7.440 4.008 1.00 47.03 208 PHE A CA 1
ATOM 1703 C C . PHE A 1 208 ? -33.552 8.616 3.284 1.00 47.03 208 PHE A C 1
ATOM 1705 O O . PHE A 1 208 ? -32.335 8.598 3.091 1.00 47.03 208 PHE A O 1
ATOM 1712 N N . GLN A 1 209 ? -34.304 9.646 2.873 1.00 44.84 209 GLN A N 1
ATOM 1713 C CA . GLN A 1 209 ? -33.784 10.829 2.163 1.00 44.84 209 GLN A CA 1
ATOM 1714 C C . GLN A 1 209 ? -34.444 12.140 2.651 1.00 44.84 209 GLN A C 1
ATOM 1716 O O . GLN A 1 209 ? -35.129 12.825 1.884 1.00 44.84 209 GLN A O 1
ATOM 1721 N N . PRO A 1 210 ? -34.210 12.574 3.905 1.00 50.25 210 PRO A N 1
ATOM 1722 C CA . PRO A 1 210 ? -34.877 13.756 4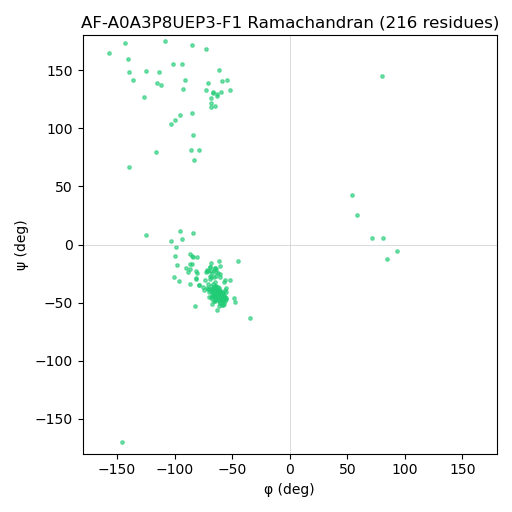.465 1.00 50.25 210 PRO A CA 1
ATOM 1723 C C . PRO A 1 210 ? -34.523 15.068 3.740 1.00 50.25 210 PRO A C 1
ATOM 1725 O O . PRO A 1 210 ? -35.270 16.044 3.812 1.00 50.25 210 PRO A O 1
ATOM 1728 N N . LYS A 1 211 ? -33.392 15.108 3.019 1.00 44.12 211 LYS A N 1
ATOM 1729 C CA . LYS A 1 211 ? -32.940 16.288 2.263 1.00 44.12 211 LYS A CA 1
ATOM 1730 C C . LYS A 1 211 ? -33.618 16.438 0.893 1.00 44.12 211 LYS A C 1
ATOM 1732 O O . LYS A 1 211 ? -33.799 17.570 0.459 1.00 44.12 211 LYS A O 1
ATOM 1737 N N . LEU A 1 212 ? -34.031 15.341 0.250 1.00 42.25 212 LEU A N 1
ATOM 1738 C CA . LEU A 1 212 ? -34.670 15.374 -1.074 1.00 42.25 212 LEU A CA 1
ATOM 1739 C C . LEU A 1 212 ? -36.155 15.773 -0.979 1.00 42.25 212 LEU A C 1
ATOM 1741 O O . LEU A 1 212 ? -36.657 16.517 -1.815 1.00 42.25 212 LEU A O 1
ATOM 1745 N N . TYR A 1 213 ? -36.843 15.361 0.094 1.00 46.44 213 TYR A N 1
ATOM 1746 C CA . TYR A 1 213 ? -38.251 15.714 0.324 1.00 46.44 213 TYR A CA 1
ATOM 1747 C C . TYR A 1 213 ? -38.453 17.222 0.552 1.00 46.44 213 TYR A C 1
ATOM 1749 O O . TYR A 1 213 ? -39.409 17.797 0.042 1.00 46.44 213 TYR A O 1
ATOM 1757 N N . LYS A 1 214 ? -37.510 17.893 1.233 1.00 49.66 214 LYS A N 1
ATOM 1758 C CA . LYS A 1 214 ? -37.540 19.356 1.430 1.00 49.66 214 LYS A CA 1
ATOM 1759 C C . LYS A 1 214 ? -37.400 20.169 0.137 1.00 49.66 214 LYS A C 1
ATOM 1761 O O . LYS A 1 214 ? -37.756 21.339 0.143 1.00 49.66 214 LYS A O 1
ATOM 1766 N N . GLN A 1 215 ? -36.871 19.586 -0.942 1.00 44.56 215 GLN A N 1
ATOM 1767 C CA . GLN A 1 215 ? -36.758 20.261 -2.243 1.00 44.56 215 GLN A CA 1
ATOM 1768 C C . GLN A 1 215 ? -37.978 20.046 -3.146 1.00 44.56 215 GLN A C 1
ATOM 1770 O O . GLN A 1 215 ? -38.188 20.833 -4.061 1.00 44.56 215 GLN A O 1
ATOM 1775 N N . LEU A 1 216 ? -38.775 19.004 -2.895 1.00 42.97 216 LEU A N 1
ATOM 1776 C CA . LEU A 1 216 ? -39.952 18.654 -3.697 1.00 42.97 216 LEU A CA 1
ATOM 1777 C C . LEU A 1 216 ? -41.275 19.120 -3.068 1.00 42.97 216 LEU A C 1
ATOM 1779 O O . LEU A 1 216 ? -42.309 19.054 -3.721 1.00 42.97 216 LEU A O 1
ATOM 1783 N N . SER A 1 217 ? -41.255 19.594 -1.818 1.00 42.47 217 SER A N 1
ATOM 1784 C CA . SER A 1 217 ? -42.392 20.260 -1.181 1.00 42.47 217 SER A CA 1
ATOM 1785 C C . SER A 1 217 ? -42.396 21.759 -1.512 1.00 42.47 217 SER A C 1
ATOM 1787 O O . SER A 1 217 ? -41.926 22.568 -0.709 1.00 42.47 217 SER A O 1
ATOM 1789 N N . PHE A 1 218 ? -42.899 22.107 -2.694 1.00 41.53 218 PHE A N 1
ATOM 1790 C CA . PHE A 1 218 ? -43.405 23.437 -3.045 1.00 41.53 218 PHE A CA 1
ATOM 1791 C C . PHE A 1 218 ? -44.763 23.279 -3.724 1.00 41.53 218 PHE A C 1
ATOM 1793 O O . PHE A 1 218 ? -44.879 22.375 -4.582 1.00 41.53 218 PHE A O 1
#

InterPro domains:
  IPR004012 RUN domain [PF02759] (33-148)
  IPR004012 RUN domain [PS50826] (20-153)
  IPR037213 RUN domain superfamily [G3DSA:1.20.58.900] (1-161)
  IPR037213 RUN domain superfamily [SSF140741] (3-156)
  IPR047336 FYCO1, RUN domain [cd17698] (1-148)

Sequence (218 aa):
ITQAVTELAKEYRETGEPITDDSTNLHKFSYKLEYLLQFDQKEKSTFLGTKKDYWDYFSDCLAKIKGANDGVRFVKSITELKTSLGKGRAFIRYSLVHQRLADTLQQCLMNQRVTSDWYYARSPFVKSHLSADIINHLYELNEVQFDVASRGHDLDASWPTFARQEQLLKDQQLNSLQHVMLSSLNRAGTRFLLCRILMFCLVQFQQFQPKLYKQLSF

pLDDT: mean 85.68, std 17.09, range [41.53, 98.75]

Foldseek 3Di:
DLVLLVVQLVVCVVVVDAAELADPSVQVVLVVVQCLQQVQWDWDADPVRATAGSLVLLCVLCVPPPPLCPLVVLLVPPPLQDHNQLSVSLSCLVCLQVLCNLVSLVSSLVPLVSVPVTGDPVRLSNPPVSSVVVSVSSNSSSPGHHDYDSDDDPSVVHRRYPVVVVVVVVVVVVVVLVVVLVVVVVVDDDDPVVVVSVVVVVVVVCVSCVPVVVVVPD

Nearest PDB structures (foldseek):
  7bqi-assembly1_A  TM=9.934E-01  e=1.810E-22  Homo sapiens
  2cxf-assembly1_A  TM=8.946E-01  e=4.405E-09  Mus musculus
  8jca-as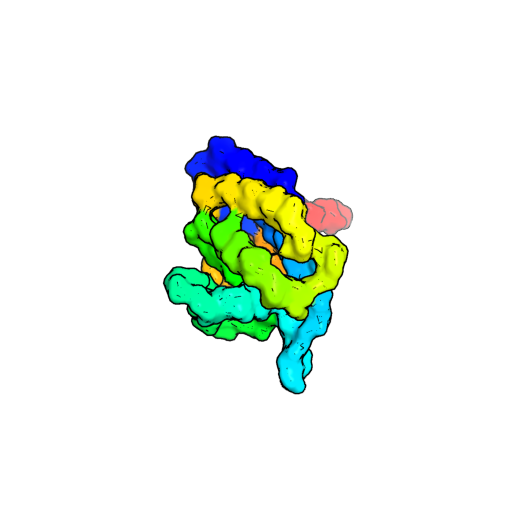sembly1_B  TM=8.790E-01  e=4.633E-06  Homo sapiens
  8jc5-assembly2_C-3  TM=8.136E-01  e=2.164E-06  Homo sapiens
  4giw-assembly1_B  TM=8.501E-01  e=9.212E-05  Homo sapiens

Solvent-accessible surface area (backbone atoms only — not comparable to full-atom values): 12188 Å² total; per-residue (Å²): 100,61,67,37,48,54,50,38,46,45,51,32,70,76,68,74,48,59,46,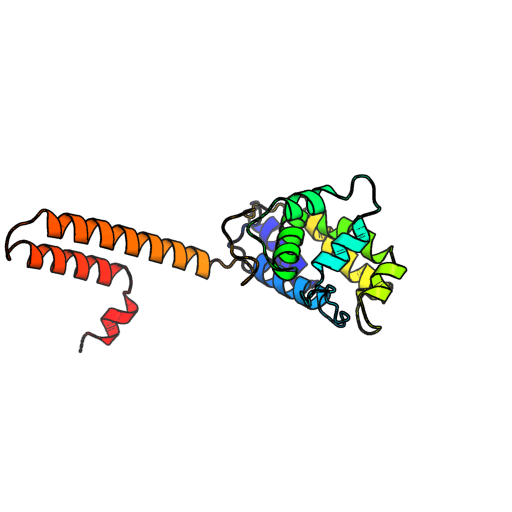38,58,67,37,65,41,53,44,53,31,52,53,46,51,50,50,58,58,55,42,49,45,56,91,47,58,48,97,87,63,50,66,55,38,59,30,52,53,51,49,66,53,36,71,82,44,86,90,67,41,60,57,59,53,54,44,70,68,44,80,86,52,82,40,34,59,11,38,28,53,49,37,53,53,49,23,42,54,66,44,35,48,28,63,53,52,46,59,35,54,71,38,51,67,61,44,56,75,43,35,41,88,83,17,50,70,73,36,67,71,54,33,50,52,54,37,59,49,41,49,60,47,52,82,39,54,42,58,59,78,94,64,96,65,64,41,62,80,41,81,70,46,47,70,61,53,55,46,50,53,50,50,51,50,50,52,52,50,50,52,54,50,54,56,48,54,77,70,50,85,65,79,72,54,54,58,54,50,52,51,52,51,51,55,51,49,50,72,74,40,65,73,60,54,67,73,68,71,122

Secondary structure (DSSP, 8-state):
-HHHHHHHHHHHHHH-S-EETT-HHHHHHHHHHHHHHHTTBPP-B-TT-PBP-HHHHHHHHHTT-TT--HHHHHHHH-TT--SHHHHHHHHHHHHHHTT-HHHHHHHHHH-HHHHHHHB-TTSGGGSHHHHHHHHHHHHGGGGS-EE--SSSS-TTT----HHHHHHHHHHHHHHHHHHHHHHHHHH--STHHHHHHHHHHHHHHHHH-HHHHHHH--

Organism: Cynoglossus semilaevis (NCBI:txid244447)

Mean predicted aligned error: 11.04 Å

Radius of gyration: 23.53 Å; Cα contacts (8 Å, |Δi|>4): 224; chains: 1; bounding box: 76×42×45 Å